Protein AF-A0A4U5MNA6-F1 (afdb_monomer)

Foldseek 3Di:
DDDDPDDQWDDAPLDRDIWGKDAVVVDVQAAAQQQSHDGHGIWTHDVVVSHIHRPVSRVQDQWAQAPVHNPFIWGKDQFDPDPPGWAQALAQRDIDRGIWTHGPVDNHIHRSVSRPDDQWDDDPVDHDIWGKDQFPPDDPQADQAPQPRDGGDRGIWTADPVVRHTHRPCRRPDPDDDDDPDPPPPPDDDDDDDDDDDDDDDD

InterPro domains:
  IPR004146 DC1 [PF03107] (13-57)
  IPR004146 DC1 [PF03107] (67-115)
  IPR004146 DC1 [PF03107] (125-172)
  IPR043145 Zinc finger, ZZ-type superfamily [G3DSA:3.30.60.90] (85-130)
  IPR046349 C1-like domain superfamily [SSF57889] (41-128)

Solvent-accessible surface area (backbone atoms only — not comparable to full-atom values): 12564 Å² total; per-residue (Å²): 133,84,81,73,97,61,73,60,60,42,82,47,98,78,44,97,59,65,23,38,58,43,51,36,88,84,45,97,61,58,48,16,51,43,78,67,43,75,63,62,59,57,26,33,31,30,77,95,74,72,43,28,32,42,62,71,66,76,67,59,69,59,63,45,76,44,88,93,44,71,88,56,59,28,37,54,35,64,51,39,93,42,90,88,41,42,47,63,14,63,43,74,67,46,76,47,52,30,22,26,31,35,30,95,86,49,103,46,35,26,39,51,71,60,75,66,53,67,64,56,46,76,38,98,92,43,96,57,63,25,31,57,34,76,46,62,96,55,93,83,76,51,42,62,14,75,81,78,72,44,78,41,66,76,23,32,29,30,32,26,82,93,74,70,45,34,26,43,50,68,63,61,69,44,92,80,69,79,80,72,80,81,78,78,79,78,80,78,78,85,83,79,87,84,84,84,86,81,89,87,83,85,135

Structure (mmCIF, N/CA/C/O backbone):
data_AF-A0A4U5MNA6-F1
#
_entry.id   AF-A0A4U5MNA6-F1
#
loop_
_atom_site.group_PDB
_atom_site.id
_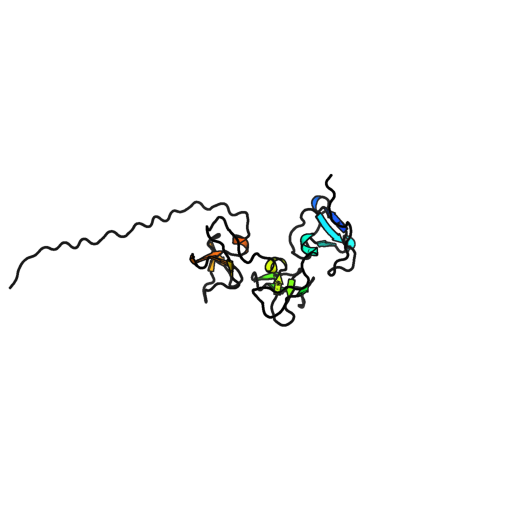atom_site.type_symbol
_atom_site.label_atom_id
_atom_site.label_alt_id
_atom_site.label_comp_id
_atom_site.label_asym_id
_atom_site.label_entity_id
_atom_site.label_seq_id
_atom_site.pdbx_PDB_ins_code
_atom_site.Cartn_x
_atom_site.Cartn_y
_atom_site.Cartn_z
_atom_site.occupancy
_atom_site.B_iso_or_equiv
_atom_site.auth_seq_id
_atom_site.auth_comp_id
_atom_site.auth_asym_id
_atom_site.auth_atom_id
_atom_site.pdbx_PDB_model_num
ATOM 1 N N . MET A 1 1 ? -32.375 12.951 -1.354 1.00 37.84 1 MET A N 1
ATOM 2 C CA . MET A 1 1 ? -31.362 12.508 -0.371 1.00 37.84 1 MET A CA 1
ATOM 3 C C . MET A 1 1 ? -31.118 11.025 -0.602 1.00 37.84 1 MET A C 1
ATOM 5 O O . MET A 1 1 ? -32.039 10.245 -0.406 1.00 37.84 1 MET A O 1
ATOM 9 N N . GLY A 1 2 ? -29.958 10.649 -1.148 1.00 45.81 2 GLY A N 1
ATOM 10 C CA . GLY A 1 2 ? -29.637 9.244 -1.422 1.00 45.81 2 GLY A CA 1
ATOM 11 C C . GLY A 1 2 ? -29.461 8.480 -0.113 1.00 45.81 2 GLY A C 1
ATOM 12 O O . GLY A 1 2 ? -28.738 8.944 0.765 1.00 45.81 2 GLY A O 1
ATOM 13 N N . LYS A 1 3 ? -30.154 7.349 0.043 1.00 49.28 3 LYS A N 1
ATOM 14 C CA . LYS A 1 3 ? -29.950 6.450 1.183 1.00 49.28 3 LYS A CA 1
ATOM 15 C C . LYS A 1 3 ? -28.531 5.890 1.094 1.00 49.28 3 LYS A C 1
ATOM 17 O O . LYS A 1 3 ? -28.139 5.386 0.045 1.00 49.28 3 LYS A O 1
ATOM 22 N N . LEU A 1 4 ? -27.762 6.003 2.169 1.00 60.69 4 LEU A N 1
ATOM 23 C CA . LEU A 1 4 ? -26.499 5.283 2.286 1.00 60.69 4 LEU A CA 1
ATOM 24 C C . LEU A 1 4 ? -26.845 3.810 2.523 1.00 60.69 4 LEU A C 1
ATOM 26 O O . LEU A 1 4 ? -27.577 3.504 3.460 1.00 60.69 4 LEU A O 1
ATOM 30 N N . ASN A 1 5 ? -26.348 2.910 1.675 1.00 75.81 5 ASN A N 1
ATOM 31 C CA . ASN A 1 5 ? -26.551 1.459 1.800 1.00 75.81 5 ASN A CA 1
ATOM 32 C C . ASN A 1 5 ? -25.572 0.836 2.815 1.00 75.81 5 ASN A C 1
ATOM 34 O O . ASN A 1 5 ? -24.966 -0.197 2.545 1.00 75.81 5 ASN A O 1
ATOM 38 N N . HIS A 1 6 ? -25.365 1.491 3.955 1.00 82.00 6 HIS A N 1
ATOM 39 C CA . HIS A 1 6 ? -24.448 1.031 4.992 1.00 82.00 6 HIS A CA 1
ATOM 40 C C . HIS A 1 6 ? -25.151 1.027 6.340 1.00 82.00 6 HIS A C 1
ATOM 42 O O . HIS A 1 6 ? -25.863 1.979 6.668 1.00 82.00 6 HIS A O 1
ATOM 48 N N . ASP A 1 7 ? -24.924 -0.034 7.114 1.00 89.62 7 ASP A N 1
ATOM 49 C CA . ASP A 1 7 ? -25.450 -0.124 8.468 1.00 89.62 7 ASP A CA 1
ATOM 50 C C . ASP A 1 7 ? -24.896 1.029 9.314 1.00 89.62 7 ASP A C 1
ATOM 52 O O . ASP A 1 7 ? -23.691 1.313 9.254 1.00 89.62 7 ASP A O 1
ATOM 56 N N . PRO A 1 8 ? -25.747 1.701 10.109 1.00 93.12 8 PRO A N 1
ATOM 57 C CA . PRO A 1 8 ? -25.328 2.841 10.917 1.00 93.12 8 PRO A CA 1
ATOM 58 C C . PRO A 1 8 ? -24.343 2.445 12.024 1.00 93.12 8 PRO A C 1
ATOM 60 O O . PRO A 1 8 ? -23.591 3.297 12.488 1.00 93.12 8 PRO A O 1
ATOM 63 N N . TYR A 1 9 ? -24.315 1.166 12.415 1.00 95.56 9 TYR A N 1
ATOM 64 C CA . TYR A 1 9 ? -23.414 0.626 13.429 1.00 95.56 9 TYR A CA 1
ATOM 65 C C . TYR A 1 9 ? -22.828 -0.712 12.981 1.00 95.56 9 TYR A C 1
ATOM 67 O O . TYR A 1 9 ? -23.549 -1.545 12.436 1.00 95.56 9 TYR A O 1
ATOM 75 N N . ILE A 1 10 ? -21.544 -0.940 13.262 1.00 97.00 10 ILE A N 1
ATOM 76 C CA . ILE A 1 10 ? -20.877 -2.230 13.027 1.00 97.00 10 ILE A CA 1
ATOM 77 C C . ILE A 1 10 ? -20.069 -2.666 14.249 1.00 97.00 10 ILE A C 1
ATOM 79 O O . ILE A 1 10 ? -19.503 -1.832 14.951 1.00 97.00 10 ILE A O 1
ATOM 83 N N . ASN A 1 11 ? -19.943 -3.976 14.456 1.00 96.38 11 ASN A N 1
ATOM 84 C CA . ASN A 1 11 ? -18.917 -4.551 15.327 1.00 96.38 11 ASN A CA 1
ATOM 85 C C . ASN A 1 11 ? -17.743 -4.984 14.448 1.00 96.38 11 ASN A C 1
ATOM 87 O O . ASN A 1 11 ? -17.932 -5.768 13.520 1.00 96.38 11 ASN A O 1
ATOM 91 N N . HIS A 1 12 ? -16.546 -4.471 14.716 1.00 95.44 12 HIS A N 1
ATOM 92 C CA . HIS A 1 12 ? -15.366 -4.740 13.898 1.00 95.44 12 HIS A CA 1
ATOM 93 C C . HIS A 1 12 ? -14.287 -5.430 14.737 1.00 95.44 12 HIS A C 1
ATOM 95 O O . HIS A 1 12 ? -14.039 -5.023 15.866 1.00 95.44 12 HIS A O 1
ATOM 101 N N . PHE A 1 13 ? -13.613 -6.450 14.192 1.00 94.31 13 PHE A N 1
ATOM 102 C CA . PHE A 1 13 ? -12.664 -7.289 14.948 1.00 94.31 13 PHE A CA 1
ATOM 103 C C . PHE A 1 13 ? -11.529 -6.497 15.618 1.00 94.31 13 PHE A C 1
ATOM 105 O O . PHE A 1 13 ? -10.971 -6.926 16.623 1.00 94.31 13 PHE A O 1
ATOM 112 N N . SER A 1 14 ? -11.182 -5.337 15.058 1.00 93.94 14 SER A N 1
ATOM 113 C CA . SER A 1 14 ? -10.090 -4.492 15.542 1.00 93.94 14 SER A CA 1
ATOM 114 C C . SER A 1 14 ? -10.443 -3.619 16.747 1.00 93.94 14 SER A C 1
ATOM 116 O O . SER A 1 14 ? -9.578 -2.886 17.223 1.00 93.94 14 SER A O 1
ATOM 118 N N . HIS A 1 15 ? -11.714 -3.553 17.155 1.00 94.81 15 HIS A N 1
ATOM 119 C CA . HIS A 1 15 ? -12.155 -2.625 18.191 1.00 94.81 15 HIS A CA 1
ATOM 120 C C . HIS A 1 15 ? -13.330 -3.202 18.996 1.00 94.81 15 HIS A C 1
ATOM 122 O O . HIS A 1 15 ? -14.302 -3.656 18.401 1.00 94.81 15 HIS A O 1
ATOM 128 N N . PRO A 1 16 ? -13.290 -3.171 20.342 1.00 96.00 16 PRO A N 1
ATOM 129 C CA . PRO A 1 16 ? -14.290 -3.847 21.172 1.00 96.00 16 PRO A CA 1
ATOM 130 C C . PRO A 1 16 ? -15.663 -3.162 21.193 1.00 96.00 16 PRO A C 1
ATOM 132 O O . PRO A 1 16 ? -16.654 -3.801 21.538 1.00 96.00 16 PRO A O 1
ATOM 135 N N . HIS A 1 17 ? -15.737 -1.871 20.861 1.00 95.75 17 HIS A N 1
ATOM 136 C CA . HIS A 1 17 ? -16.994 -1.123 20.842 1.00 95.75 17 HIS A CA 1
ATOM 137 C C . HIS A 1 17 ? -17.603 -1.074 19.433 1.00 95.75 17 HIS A C 1
ATOM 139 O O . HIS A 1 17 ? -16.851 -1.007 18.454 1.00 95.75 17 HIS A O 1
ATOM 145 N N . PRO A 1 18 ? -18.943 -1.009 19.315 1.00 96.19 18 PRO A N 1
ATOM 146 C CA . PRO A 1 18 ? -19.590 -0.725 18.044 1.00 96.19 18 PRO A CA 1
ATOM 147 C C . PRO A 1 18 ? -19.096 0.602 17.458 1.00 96.19 18 PRO A C 1
ATOM 149 O O . PRO A 1 18 ? -18.994 1.609 18.161 1.00 96.19 18 PRO A O 1
ATOM 152 N N . LEU A 1 19 ? -18.801 0.606 16.162 1.00 96.06 19 LEU A N 1
ATOM 153 C CA . LEU A 1 19 ? -18.422 1.805 15.425 1.00 96.06 19 LEU A CA 1
ATOM 154 C C . LEU A 1 19 ? -19.657 2.407 14.756 1.00 96.06 19 LEU A C 1
ATOM 156 O O . LEU A 1 19 ? -20.390 1.698 14.073 1.00 96.06 19 LEU A O 1
ATOM 160 N N . GLU A 1 20 ? -19.853 3.713 14.912 1.00 95.25 20 GLU A N 1
ATOM 161 C CA . GLU A 1 20 ? -20.946 4.482 14.316 1.00 95.25 20 GLU A CA 1
ATOM 162 C C . GLU A 1 20 ? -20.517 5.105 12.984 1.00 95.25 20 GLU A C 1
ATOM 164 O O . GLU A 1 20 ? -19.442 5.708 12.880 1.00 95.25 20 GLU A O 1
ATOM 169 N N . LEU A 1 21 ? -21.373 4.994 11.972 1.00 94.31 21 LEU A N 1
ATOM 170 C CA . LEU A 1 21 ? -21.185 5.635 10.680 1.00 94.31 21 LEU A CA 1
ATOM 171 C C . LEU A 1 21 ? -21.430 7.145 10.794 1.00 94.31 21 LEU A C 1
ATOM 173 O O . LEU A 1 21 ? -22.516 7.597 11.150 1.00 94.31 21 LEU A O 1
ATOM 177 N N . SER A 1 22 ? -20.430 7.947 10.443 1.00 88.75 22 SER A N 1
ATOM 178 C CA . SER A 1 22 ? -20.505 9.409 10.497 1.00 88.75 22 SER A CA 1
ATOM 179 C C . SER A 1 22 ? -19.723 10.054 9.355 1.00 88.75 22 SER A C 1
ATOM 181 O O . SER A 1 22 ? -18.871 9.422 8.732 1.00 88.75 22 SER A O 1
ATOM 183 N N . ASN A 1 23 ? -20.047 11.306 9.024 1.00 84.56 23 ASN A N 1
ATOM 184 C CA . ASN A 1 23 ? -19.390 12.022 7.933 1.00 84.56 23 ASN A CA 1
ATOM 185 C C . ASN A 1 23 ? -18.199 12.837 8.454 1.00 84.56 23 ASN A C 1
ATOM 187 O O . ASN A 1 23 ? -18.370 13.741 9.277 1.00 84.56 23 ASN A O 1
ATOM 191 N N . ALA A 1 24 ? -17.017 12.577 7.903 1.00 76.50 24 ALA A N 1
ATOM 192 C CA . ALA A 1 24 ? -15.770 13.258 8.226 1.00 76.50 24 ALA A CA 1
ATOM 193 C C . ALA A 1 24 ? -15.803 14.774 7.992 1.00 76.50 24 ALA A C 1
ATOM 195 O O . ALA A 1 24 ? -15.058 15.499 8.631 1.00 76.50 24 ALA A O 1
ATOM 196 N N . GLN A 1 25 ? -16.674 15.290 7.120 1.00 68.25 25 GLN A N 1
ATOM 197 C CA . GLN A 1 25 ? -16.807 16.740 6.908 1.00 68.25 25 GLN A CA 1
ATOM 198 C C . GLN A 1 25 ? -17.536 17.452 8.055 1.00 68.25 25 GLN A C 1
ATOM 200 O O . GLN A 1 25 ? -17.403 18.661 8.216 1.00 68.25 25 GLN A O 1
ATOM 205 N N . SER A 1 26 ? -18.317 16.713 8.847 1.00 62.34 26 SER A N 1
ATOM 206 C CA . SER A 1 26 ? -19.079 17.263 9.975 1.00 62.34 26 SER A CA 1
ATOM 207 C C . SER A 1 26 ? -18.337 17.212 11.313 1.00 62.34 26 SER A C 1
ATOM 209 O O . SER A 1 26 ? -18.828 17.757 12.298 1.00 62.34 26 SER A O 1
ATOM 211 N N . LEU A 1 27 ? -17.174 16.555 11.369 1.00 63.41 27 LEU A N 1
ATOM 212 C CA . LEU A 1 27 ? -16.456 16.256 12.606 1.00 63.41 27 LEU A CA 1
ATOM 213 C C . LEU A 1 27 ? -14.945 16.389 12.387 1.00 63.41 27 LEU A C 1
ATOM 215 O O . LEU A 1 27 ? -14.429 15.969 11.359 1.00 63.41 27 LEU A O 1
ATOM 219 N N . TYR A 1 28 ? -14.215 16.892 13.382 1.00 70.44 28 TYR A N 1
ATOM 220 C CA . TYR A 1 28 ? -12.755 16.767 13.433 1.00 70.44 28 TYR A CA 1
ATOM 221 C C . TYR A 1 28 ? -12.382 15.303 13.718 1.00 70.44 28 TYR A C 1
ATOM 223 O O . TYR A 1 28 ? -12.075 14.936 14.850 1.00 70.44 28 TYR A O 1
ATOM 231 N N . MET A 1 29 ? -12.500 14.439 12.708 1.00 75.69 29 MET A N 1
ATOM 232 C CA . MET A 1 29 ? -12.120 13.030 12.813 1.00 75.69 29 MET A CA 1
ATOM 233 C C . MET A 1 29 ? -10.602 12.879 12.715 1.00 75.69 29 MET A C 1
ATOM 235 O O . MET A 1 29 ? -9.935 13.616 11.990 1.00 75.69 29 MET A O 1
ATOM 239 N N . ASN A 1 30 ? -10.053 11.891 13.416 1.00 84.69 30 ASN A N 1
ATOM 240 C CA . ASN A 1 30 ? -8.641 11.530 13.282 1.00 84.69 30 ASN A CA 1
ATOM 241 C C . ASN A 1 30 ? -8.418 10.699 12.026 1.00 84.69 30 ASN A C 1
ATOM 243 O O . ASN A 1 30 ? -9.353 10.104 11.485 1.00 84.69 30 ASN A O 1
ATOM 247 N N . SER A 1 31 ? -7.156 10.602 11.609 1.00 91.44 31 SER A N 1
ATOM 248 C CA . SER A 1 31 ? -6.745 9.692 10.544 1.00 91.44 31 SER A CA 1
ATOM 249 C C . SER A 1 31 ? -7.254 8.274 10.790 1.00 91.44 31 SER A C 1
ATOM 251 O O . SER A 1 31 ? -7.346 7.811 11.929 1.00 91.44 31 SER A O 1
ATOM 253 N N . CYS A 1 32 ? -7.551 7.575 9.699 1.00 93.00 32 CYS A N 1
ATOM 254 C CA . CYS A 1 32 ? -7.997 6.194 9.753 1.00 93.00 32 CYS A CA 1
ATOM 255 C C . CYS A 1 32 ? -6.962 5.327 10.480 1.00 93.00 32 CYS A C 1
ATOM 257 O O . CYS A 1 32 ? -5.808 5.269 10.064 1.00 93.00 32 CYS A O 1
ATOM 259 N N . SER A 1 33 ? -7.377 4.622 11.529 1.00 92.88 33 SER A N 1
ATOM 260 C CA . SER A 1 33 ? -6.512 3.780 12.360 1.00 92.88 33 SER A CA 1
ATOM 261 C C . SER A 1 33 ? -5.934 2.576 11.603 1.00 92.88 33 SER A C 1
ATOM 263 O O . SER A 1 33 ? -4.952 1.990 12.046 1.00 92.88 33 SER A O 1
ATOM 265 N N . ALA A 1 34 ? -6.517 2.210 10.455 1.00 93.19 34 ALA A N 1
ATOM 266 C CA . ALA A 1 34 ? -6.014 1.126 9.617 1.00 93.19 34 ALA A CA 1
ATOM 267 C C . ALA A 1 34 ? -4.961 1.584 8.605 1.00 93.19 34 ALA A C 1
ATOM 269 O O . ALA A 1 34 ? -3.865 1.033 8.569 1.00 93.19 34 ALA A O 1
ATOM 270 N N . CYS A 1 35 ? -5.273 2.585 7.777 1.00 91.81 35 CYS A N 1
ATOM 271 C CA . CYS A 1 35 ? -4.393 3.012 6.684 1.00 91.81 35 CYS A CA 1
ATOM 272 C C . CYS A 1 35 ? -3.569 4.273 6.991 1.00 91.81 35 CYS A C 1
ATOM 274 O O . CYS A 1 35 ? -2.753 4.671 6.163 1.00 91.81 35 CYS A O 1
ATOM 276 N N . ASN A 1 36 ? -3.783 4.916 8.144 1.00 90.56 36 ASN A N 1
ATOM 277 C CA . ASN A 1 36 ? -3.169 6.185 8.560 1.00 90.56 36 ASN A CA 1
ATOM 278 C C . ASN A 1 36 ? -3.396 7.361 7.590 1.00 90.56 36 ASN A C 1
ATOM 280 O O . ASN A 1 36 ? -2.754 8.405 7.707 1.00 90.56 36 ASN A O 1
ATOM 284 N N . LEU A 1 37 ? -4.320 7.220 6.635 1.00 89.81 37 LEU A N 1
ATOM 285 C CA . LEU A 1 37 ? -4.692 8.292 5.718 1.00 89.81 37 LEU A CA 1
ATOM 286 C C . LEU A 1 37 ? -5.727 9.222 6.347 1.00 89.81 37 LEU A C 1
ATOM 288 O O . LEU A 1 37 ? -6.435 8.869 7.296 1.00 89.81 37 LEU A O 1
ATOM 292 N N . GLN A 1 38 ? -5.813 10.420 5.775 1.00 90.44 38 GLN A N 1
ATOM 293 C CA . GLN A 1 38 ? -6.744 11.447 6.215 1.00 90.44 38 GLN A CA 1
ATOM 294 C C . GLN A 1 38 ? -8.202 10.975 6.117 1.00 90.44 38 GLN A C 1
ATOM 296 O O . GLN A 1 38 ? -8.541 10.181 5.227 1.00 90.44 38 GLN A O 1
ATOM 301 N N . PRO A 1 39 ? -9.072 11.477 7.005 1.00 89.44 39 PRO A N 1
ATOM 302 C CA . PRO A 1 39 ? -10.501 11.242 6.912 1.00 89.44 39 PRO A CA 1
ATOM 303 C C . PRO A 1 39 ? -11.056 11.645 5.548 1.00 89.44 39 PRO A C 1
ATOM 305 O O . PRO A 1 39 ? -10.662 12.664 4.979 1.00 89.44 39 PRO A O 1
ATOM 308 N N . SER A 1 40 ? -11.999 10.868 5.023 1.00 89.25 40 SER A N 1
ATOM 309 C CA . SER A 1 40 ? -12.678 11.214 3.776 1.00 89.25 40 SER A CA 1
ATOM 310 C C . SER A 1 40 ? -14.085 10.626 3.724 1.00 89.25 40 SER A C 1
ATOM 312 O O . SER A 1 40 ? -14.294 9.443 3.985 1.00 89.25 40 SER A O 1
ATOM 314 N N . GLY A 1 41 ? -15.060 11.469 3.372 1.00 90.88 41 GLY A N 1
ATOM 315 C CA . GLY A 1 41 ? -16.457 11.062 3.220 1.00 90.88 41 GLY A CA 1
ATOM 316 C C . GLY A 1 41 ? -17.050 10.450 4.492 1.00 90.88 41 GLY A C 1
ATOM 317 O O . GLY A 1 41 ? -16.896 10.991 5.583 1.00 90.88 41 GLY A O 1
ATOM 318 N N . TRP A 1 42 ? -17.757 9.332 4.338 1.00 92.31 42 TRP A N 1
ATOM 319 C CA . TRP A 1 42 ? -18.353 8.588 5.445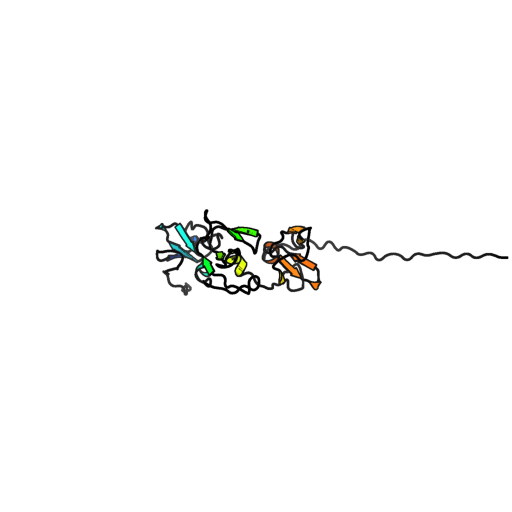 1.00 92.31 42 TRP A CA 1
ATOM 320 C C . TRP A 1 42 ? -17.367 7.575 6.025 1.00 92.31 42 TRP A C 1
ATOM 322 O O . TRP A 1 42 ? -16.689 6.858 5.288 1.00 92.31 42 TRP A O 1
ATOM 332 N N . MET A 1 43 ? -17.303 7.510 7.350 1.00 94.56 43 MET A N 1
ATOM 333 C CA . MET A 1 43 ? -16.361 6.689 8.102 1.00 94.56 43 MET A CA 1
ATOM 334 C C . MET A 1 43 ? -17.034 6.085 9.331 1.00 94.56 43 MET A C 1
ATOM 336 O O . MET A 1 43 ? -17.952 6.670 9.903 1.00 94.56 43 MET A O 1
ATOM 340 N N . TYR A 1 44 ? -16.544 4.928 9.757 1.00 95.38 44 TYR A N 1
ATOM 341 C CA . TYR A 1 44 ? -16.955 4.292 11.001 1.00 95.38 44 TYR A CA 1
ATOM 342 C C . TYR A 1 44 ? -16.086 4.792 12.147 1.00 95.38 44 TYR A C 1
ATOM 344 O O . TYR A 1 44 ? -14.863 4.825 12.022 1.00 95.38 44 TYR A O 1
ATOM 352 N N . SER A 1 45 ? -16.693 5.180 13.266 1.00 94.25 45 SER A N 1
ATOM 353 C CA . SER A 1 45 ? -15.950 5.751 14.387 1.00 94.25 45 SER A CA 1
ATOM 354 C C . SER A 1 45 ? -16.494 5.370 15.754 1.00 94.25 45 SER A C 1
ATOM 356 O O . SER A 1 45 ? -17.695 5.220 15.952 1.00 94.25 45 SER A O 1
ATOM 358 N N . CYS A 1 46 ? -15.583 5.270 16.714 1.00 94.19 46 CYS A N 1
ATOM 359 C CA . CYS A 1 46 ? -15.878 5.207 18.136 1.00 94.19 46 CYS A CA 1
ATOM 360 C C . CYS A 1 46 ? -15.316 6.473 18.787 1.00 94.19 46 CYS A C 1
ATOM 362 O O . CYS A 1 46 ? -14.111 6.580 19.031 1.00 94.19 46 CYS A O 1
ATOM 364 N N . LYS A 1 47 ? -16.193 7.451 19.050 1.00 89.19 47 LYS A N 1
ATOM 365 C CA . LYS A 1 47 ? -15.810 8.751 19.633 1.00 89.19 47 LYS A CA 1
ATOM 366 C C . LYS A 1 47 ? -15.122 8.616 21.001 1.00 89.19 47 LYS A C 1
ATOM 368 O O . LYS A 1 47 ? -14.084 9.250 21.166 1.00 89.19 47 LYS A O 1
ATOM 373 N N . PRO A 1 48 ? -15.602 7.776 21.947 1.00 91.81 48 PRO A N 1
ATOM 374 C CA . PRO A 1 48 ? -14.941 7.609 23.245 1.00 91.81 48 PRO A CA 1
ATOM 375 C C . PRO A 1 48 ? -13.489 7.124 23.150 1.00 91.81 48 PRO A C 1
ATOM 377 O O . PRO A 1 48 ? -12.672 7.471 23.995 1.00 91.81 48 PRO A O 1
ATOM 380 N N . CYS A 1 49 ? -13.164 6.329 22.127 1.00 92.56 49 CYS A N 1
ATOM 381 C CA . CYS A 1 49 ? -11.836 5.738 21.953 1.00 92.56 49 CYS A CA 1
ATOM 382 C C . CYS A 1 49 ? -10.972 6.456 20.917 1.00 92.56 49 CYS A C 1
ATOM 384 O O . CYS A 1 49 ? -9.855 6.013 20.658 1.00 92.56 49 CYS A O 1
ATOM 386 N N . ASN A 1 50 ? -11.479 7.522 20.295 1.00 90.38 50 ASN A N 1
ATOM 387 C CA . ASN A 1 50 ? -10.784 8.231 19.226 1.00 90.38 50 ASN A CA 1
ATOM 388 C C . ASN A 1 50 ? -10.401 7.329 18.026 1.00 90.38 50 ASN A C 1
ATOM 390 O O . ASN A 1 50 ? -9.425 7.591 17.326 1.00 90.38 50 ASN A O 1
ATOM 394 N N . PHE A 1 51 ? -11.165 6.257 17.791 1.00 92.56 51 PHE A N 1
ATOM 395 C CA . PHE A 1 51 ? -10.875 5.226 16.789 1.00 92.56 51 PHE A CA 1
ATOM 396 C C . PHE A 1 51 ? -11.735 5.442 15.545 1.00 92.56 51 PHE A C 1
ATOM 398 O O . PHE A 1 51 ? -12.950 5.602 15.664 1.00 92.56 51 PHE A O 1
ATOM 405 N N . THR A 1 52 ? -11.130 5.476 14.356 1.00 94.38 52 THR A N 1
ATOM 406 C CA . THR A 1 52 ? -11.839 5.793 13.103 1.00 94.38 52 THR A CA 1
ATOM 407 C C . THR A 1 52 ? -11.341 4.912 11.960 1.00 94.38 52 THR A C 1
ATOM 409 O O . THR A 1 52 ? -10.140 4.724 11.815 1.00 94.38 52 THR A O 1
ATOM 412 N N . LEU A 1 53 ? -12.241 4.400 11.119 1.00 95.12 53 LEU A N 1
ATOM 413 C CA . LEU A 1 53 ? -11.926 3.588 9.942 1.00 95.12 53 LEU A CA 1
ATOM 414 C C . LEU A 1 53 ? -12.674 4.096 8.706 1.00 95.12 53 LEU A C 1
ATOM 416 O O . LEU A 1 53 ? -13.869 4.392 8.770 1.00 95.12 53 LEU A O 1
ATOM 420 N N . HIS A 1 54 ? -11.999 4.152 7.553 1.00 94.69 54 HIS A N 1
ATOM 421 C CA . HIS A 1 54 ? -12.712 4.262 6.274 1.00 94.69 54 HIS A CA 1
ATOM 422 C C . HIS A 1 54 ? -13.589 3.027 6.075 1.00 94.69 54 HIS A C 1
ATOM 424 O O . HIS A 1 54 ? -13.191 1.927 6.452 1.00 94.69 54 HIS A O 1
ATOM 430 N N . ILE A 1 55 ? -14.729 3.188 5.400 1.00 94.75 55 ILE A N 1
ATOM 431 C CA . ILE A 1 55 ? -15.611 2.063 5.044 1.00 94.75 55 ILE A CA 1
ATOM 432 C C . ILE A 1 55 ? -14.841 0.974 4.279 1.00 94.75 55 ILE A C 1
ATOM 434 O O . ILE A 1 55 ? -15.014 -0.206 4.541 1.00 94.75 55 ILE A O 1
ATOM 438 N N . SER A 1 56 ? -13.935 1.348 3.372 1.00 93.56 56 SER A N 1
ATOM 439 C CA . SER A 1 56 ? -13.102 0.374 2.653 1.00 93.56 56 SER A CA 1
ATOM 440 C C . SER A 1 56 ? -12.126 -0.373 3.567 1.00 93.56 56 SER A C 1
ATOM 442 O O . SER A 1 56 ? -11.830 -1.537 3.326 1.00 93.56 56 SER A O 1
ATOM 444 N N . CYS A 1 57 ? -11.641 0.266 4.634 1.00 95.00 57 CYS A N 1
ATOM 445 C CA . CYS A 1 57 ? -10.718 -0.357 5.581 1.00 95.00 57 CYS A CA 1
ATOM 446 C C . CYS A 1 57 ? -11.411 -1.386 6.484 1.00 95.00 57 CYS A C 1
ATOM 448 O O . CYS A 1 57 ? -10.743 -2.295 6.963 1.00 95.00 57 CYS A O 1
ATOM 450 N N . THR A 1 58 ? -12.730 -1.280 6.699 1.00 94.75 58 THR A N 1
ATOM 451 C CA . THR A 1 58 ? -13.494 -2.279 7.472 1.00 94.75 58 THR A CA 1
ATOM 452 C C . THR A 1 58 ? -13.798 -3.548 6.676 1.00 94.75 58 THR A C 1
ATOM 454 O O . THR A 1 58 ? -14.225 -4.545 7.250 1.00 94.75 58 THR A O 1
ATOM 457 N N . GLN A 1 59 ? -13.595 -3.516 5.357 1.00 93.50 59 GLN A N 1
ATOM 458 C CA . GLN A 1 59 ? -13.924 -4.604 4.430 1.00 93.50 59 GLN A CA 1
ATOM 459 C C . GLN A 1 59 ? -12.694 -5.407 3.993 1.00 93.50 59 GLN A C 1
ATOM 461 O O . GLN A 1 59 ? -12.796 -6.280 3.132 1.00 93.50 59 GLN A O 1
ATOM 466 N N . MET A 1 60 ? -11.523 -5.105 4.554 1.00 94.81 60 MET A N 1
ATOM 467 C CA . MET A 1 60 ? -10.287 -5.774 4.171 1.00 94.81 60 MET A CA 1
ATOM 468 C C . MET A 1 60 ? -10.303 -7.234 4.641 1.00 94.81 60 MET A C 1
ATOM 470 O O . MET A 1 60 ? -10.661 -7.502 5.791 1.00 94.81 60 MET A O 1
ATOM 474 N N . PRO A 1 61 ? -9.929 -8.193 3.774 1.00 95.38 61 PRO A N 1
ATOM 475 C CA . PRO A 1 61 ? -9.945 -9.606 4.125 1.00 95.38 61 PRO A CA 1
ATOM 476 C C . PRO A 1 61 ? -8.948 -9.892 5.247 1.00 95.38 61 PRO A C 1
ATOM 478 O O . PRO A 1 61 ? -7.820 -9.404 5.229 1.00 95.38 61 PRO A O 1
ATOM 481 N N . THR A 1 62 ? -9.340 -10.718 6.213 1.00 95.50 62 THR A N 1
ATOM 482 C CA . THR A 1 62 ? -8.483 -11.054 7.359 1.00 95.50 62 THR A CA 1
ATOM 483 C C . THR A 1 62 ? -7.325 -11.980 6.999 1.00 95.50 62 THR A C 1
ATOM 485 O O . THR A 1 62 ? -6.342 -12.026 7.731 1.00 95.50 62 THR A O 1
ATOM 488 N N . LEU A 1 63 ? -7.418 -12.696 5.878 1.00 96.88 63 LEU A N 1
ATOM 489 C CA . LEU A 1 63 ? -6.403 -13.620 5.384 1.00 96.88 63 LEU A CA 1
ATOM 490 C C . LEU A 1 63 ? -6.279 -13.473 3.866 1.00 96.88 63 LEU A C 1
ATOM 492 O O . LEU A 1 63 ? -7.293 -13.488 3.167 1.00 96.88 63 LEU A O 1
ATOM 496 N N . ILE A 1 64 ? -5.054 -13.351 3.353 1.00 97.50 64 ILE A N 1
ATOM 497 C CA . ILE A 1 64 ? -4.784 -13.258 1.911 1.00 97.50 64 ILE A CA 1
ATOM 498 C C . ILE A 1 64 ? -3.626 -14.159 1.492 1.00 97.50 64 ILE A C 1
ATOM 500 O O . ILE A 1 64 ? -2.720 -14.434 2.273 1.00 97.50 64 ILE A O 1
ATOM 504 N N . THR A 1 65 ? -3.608 -14.547 0.220 1.00 97.12 65 THR A N 1
ATOM 505 C CA . THR A 1 65 ? -2.408 -15.057 -0.453 1.00 97.12 65 THR A CA 1
ATOM 506 C C . THR A 1 65 ? -1.908 -13.967 -1.390 1.00 97.12 65 THR A C 1
ATOM 508 O O . THR A 1 65 ? -2.648 -13.529 -2.270 1.00 97.12 65 THR A O 1
ATOM 511 N N . HIS A 1 66 ? -0.672 -13.507 -1.201 1.00 96.31 66 HIS A N 1
ATOM 512 C CA . HIS A 1 66 ? -0.109 -12.415 -1.992 1.00 96.31 66 HIS A CA 1
ATOM 513 C C . HIS A 1 66 ? 0.955 -12.943 -2.971 1.00 96.31 66 HIS A C 1
ATOM 515 O O . HIS A 1 66 ? 1.794 -13.740 -2.556 1.00 96.31 66 HIS A O 1
ATOM 521 N N . PRO A 1 67 ? 1.013 -12.494 -4.242 1.00 95.62 67 PRO A N 1
ATOM 522 C CA . PRO A 1 67 ? 1.966 -13.038 -5.220 1.00 95.62 67 PRO A CA 1
ATOM 523 C C . PRO A 1 67 ? 3.451 -12.850 -4.865 1.00 95.62 67 PRO A C 1
ATOM 525 O O . PRO A 1 67 ? 4.279 -13.647 -5.289 1.00 95.62 67 PRO A O 1
ATOM 528 N N . CYS A 1 68 ? 3.793 -11.832 -4.066 1.00 94.56 68 CYS A N 1
ATOM 529 C CA . CYS A 1 68 ? 5.153 -11.653 -3.523 1.00 94.56 68 CYS A CA 1
ATOM 530 C C . CYS A 1 68 ? 5.526 -12.712 -2.474 1.00 94.56 68 CYS A C 1
ATOM 532 O O . CYS A 1 68 ? 6.703 -12.961 -2.233 1.00 94.56 68 CYS A O 1
ATOM 534 N N . HIS A 1 69 ? 4.528 -13.306 -1.823 1.00 95.88 69 HIS A N 1
ATOM 535 C CA . HIS A 1 69 ? 4.707 -14.268 -0.744 1.00 95.88 69 HIS A CA 1
ATOM 536 C C . HIS A 1 69 ? 3.715 -15.434 -0.923 1.00 95.88 69 HIS A C 1
ATOM 538 O O . HIS A 1 69 ? 2.767 -15.569 -0.153 1.00 95.88 69 HIS A O 1
ATOM 544 N N . PRO A 1 70 ? 3.873 -16.254 -1.982 1.00 96.06 70 PRO A N 1
ATOM 545 C CA . PRO A 1 70 ? 2.841 -17.205 -2.401 1.00 96.06 70 PRO A CA 1
ATOM 546 C C . PRO A 1 70 ? 2.765 -18.464 -1.526 1.00 96.06 70 PRO A C 1
ATOM 548 O O . PRO A 1 70 ? 1.787 -19.200 -1.610 1.00 96.06 70 PRO A O 1
ATOM 551 N N . ILE A 1 71 ? 3.800 -18.736 -0.724 1.00 97.56 71 ILE A N 1
ATOM 552 C CA . ILE A 1 71 ? 3.928 -19.981 0.048 1.00 97.56 71 ILE A CA 1
ATOM 553 C C . ILE A 1 71 ? 3.067 -19.940 1.314 1.00 97.56 71 ILE A C 1
ATOM 555 O O . ILE A 1 71 ? 2.390 -20.918 1.623 1.00 97.56 71 ILE A O 1
ATOM 559 N N . HIS A 1 72 ? 3.078 -18.820 2.039 1.00 97.44 72 HIS A N 1
ATOM 560 C CA . HIS A 1 72 ? 2.331 -18.669 3.285 1.00 97.44 72 HIS A CA 1
ATOM 561 C C . HIS A 1 72 ? 1.262 -17.582 3.150 1.00 97.44 72 HIS A C 1
ATOM 563 O O . HIS A 1 72 ? 1.510 -16.545 2.532 1.00 97.44 72 HIS A O 1
ATOM 569 N N . PRO A 1 73 ? 0.070 -17.782 3.729 1.00 97.44 73 PRO A N 1
ATOM 570 C CA . PRO A 1 73 ? -0.931 -16.734 3.767 1.00 97.44 73 PRO A CA 1
ATOM 571 C C . PRO A 1 73 ? -0.515 -15.625 4.742 1.00 97.44 73 PRO A C 1
ATOM 573 O O . PRO A 1 73 ? 0.174 -15.864 5.734 1.00 97.44 73 PRO A O 1
ATOM 576 N N . LEU A 1 74 ? -0.981 -14.408 4.477 1.00 98.31 74 LEU A N 1
ATOM 577 C CA . LEU A 1 74 ? -0.767 -13.251 5.336 1.00 98.31 74 LEU A CA 1
ATOM 578 C C . LEU A 1 74 ? -2.044 -12.936 6.106 1.00 98.31 74 LEU A C 1
ATOM 580 O O . LEU A 1 74 ? -3.122 -12.856 5.513 1.00 98.31 74 LEU A O 1
ATOM 584 N N . THR A 1 75 ? -1.916 -12.725 7.412 1.00 97.69 75 THR A N 1
ATOM 585 C CA . THR A 1 75 ? -3.035 -12.404 8.305 1.00 97.69 75 THR A CA 1
ATOM 586 C C . THR A 1 75 ? -3.073 -10.906 8.580 1.00 97.69 75 THR A C 1
ATOM 588 O O . THR A 1 75 ? -2.038 -10.298 8.842 1.00 97.69 75 THR A O 1
ATOM 591 N N . LEU A 1 76 ? -4.260 -10.306 8.520 1.00 97.62 76 LEU A N 1
ATOM 592 C CA . LEU A 1 76 ? -4.477 -8.901 8.846 1.00 97.62 76 LEU A CA 1
ATOM 593 C C . LEU A 1 76 ? -4.488 -8.710 10.363 1.00 97.62 76 LEU A C 1
ATOM 595 O O . LEU A 1 76 ? -5.361 -9.235 11.055 1.00 97.62 76 LEU A O 1
ATOM 599 N N . PHE A 1 77 ? -3.579 -7.885 10.864 1.00 96.25 77 PHE A N 1
ATOM 600 C CA . PHE A 1 77 ? -3.568 -7.452 12.255 1.00 96.25 77 PHE A CA 1
ATOM 601 C C . PHE A 1 77 ? -3.956 -5.984 12.365 1.00 96.25 77 PHE A C 1
ATOM 603 O O . PHE A 1 77 ? -3.545 -5.149 11.559 1.00 96.25 77 PHE A O 1
ATOM 610 N N . SER A 1 78 ? -4.732 -5.659 13.402 1.00 94.19 78 SER A N 1
ATOM 611 C CA . SER A 1 78 ? -5.125 -4.281 13.707 1.00 94.19 78 SER A CA 1
ATOM 612 C C . SER A 1 78 ? -4.001 -3.442 14.315 1.00 94.19 78 SER A C 1
ATOM 614 O O . SER A 1 78 ? -4.072 -2.217 14.325 1.00 94.19 78 SER A O 1
ATOM 616 N N . THR A 1 79 ? -2.976 -4.109 14.838 1.00 92.38 79 THR A N 1
ATOM 617 C CA . THR A 1 79 ? -1.769 -3.515 15.411 1.00 92.38 79 THR A CA 1
ATOM 618 C C . THR A 1 79 ? -0.581 -4.423 15.100 1.00 92.38 79 THR A C 1
ATOM 620 O O . THR A 1 79 ? -0.757 -5.643 15.119 1.00 92.38 79 THR A O 1
ATOM 623 N N . PRO A 1 80 ? 0.621 -3.883 14.849 1.00 93.25 80 PRO A N 1
ATOM 624 C CA . PRO A 1 80 ? 1.810 -4.701 14.614 1.00 93.25 80 PRO A CA 1
ATOM 625 C C . PRO A 1 80 ? 2.117 -5.636 15.789 1.00 93.25 80 PRO A C 1
ATOM 627 O O . PRO A 1 80 ? 1.927 -5.257 16.945 1.00 93.25 80 PRO A O 1
ATOM 630 N N . VAL A 1 81 ? 2.611 -6.841 15.492 1.00 93.19 81 VAL A N 1
ATOM 631 C CA . VAL A 1 81 ? 2.920 -7.878 16.499 1.00 93.19 81 VAL A CA 1
ATOM 632 C C . VAL A 1 81 ? 4.196 -7.586 17.300 1.00 93.19 81 VAL A C 1
ATOM 634 O O . VAL A 1 81 ? 4.475 -8.242 18.302 1.00 93.19 81 VAL A O 1
ATOM 637 N N . TYR A 1 82 ? 4.974 -6.592 16.868 1.00 93.50 82 TYR A N 1
ATOM 638 C CA . TYR A 1 82 ? 6.277 -6.269 17.432 1.00 93.50 82 TYR A CA 1
ATOM 639 C C . TYR A 1 82 ? 6.196 -5.341 18.653 1.00 93.50 82 TYR A C 1
ATOM 641 O O . TYR A 1 82 ? 5.339 -4.446 18.712 1.00 93.50 82 TYR A O 1
ATOM 649 N N . PRO A 1 83 ? 7.144 -5.467 19.604 1.00 89.88 83 PRO A N 1
ATOM 650 C CA . PRO A 1 83 ? 7.314 -4.495 20.676 1.00 89.88 83 PRO A CA 1
ATOM 651 C C . PRO A 1 83 ? 7.475 -3.076 20.113 1.00 89.88 83 PRO A C 1
ATOM 653 O O . PRO A 1 83 ? 8.276 -2.838 19.214 1.00 89.88 83 PRO A O 1
ATOM 656 N N . GLY A 1 84 ? 6.703 -2.123 20.638 1.00 88.31 84 GLY A N 1
ATOM 657 C CA . GLY A 1 84 ? 6.695 -0.735 20.158 1.00 88.31 84 GLY A CA 1
ATOM 658 C C . GLY A 1 84 ? 5.640 -0.425 19.091 1.00 88.31 84 GLY A C 1
ATOM 659 O O . GLY A 1 84 ? 5.499 0.737 18.723 1.00 88.31 84 GLY A O 1
ATOM 660 N N . GLY A 1 85 ? 4.868 -1.417 18.628 1.00 91.75 85 GLY A N 1
ATOM 661 C CA . GLY A 1 85 ? 3.691 -1.178 17.785 1.00 91.75 85 GLY A CA 1
ATOM 662 C C . GLY A 1 85 ? 4.026 -0.611 16.405 1.00 91.75 85 GLY A C 1
ATOM 663 O O . GLY A 1 85 ? 3.270 0.196 15.866 1.00 91.75 85 GLY A O 1
ATOM 664 N N . SER A 1 86 ? 5.167 -1.011 15.839 1.00 94.88 86 SER A N 1
ATOM 665 C CA . SER A 1 86 ? 5.582 -0.614 14.493 1.00 94.88 86 SER A CA 1
ATOM 666 C C . SER A 1 86 ? 6.221 -1.773 13.731 1.00 94.88 86 SER A C 1
ATOM 668 O O . SER A 1 86 ? 6.701 -2.720 14.345 1.00 94.88 86 SER A O 1
ATOM 670 N N . PHE A 1 87 ? 6.215 -1.695 12.403 1.00 95.69 87 PHE A N 1
ATOM 671 C CA . PHE A 1 87 ? 6.826 -2.666 11.491 1.00 95.69 87 PHE A CA 1
ATOM 672 C C . PHE A 1 87 ? 7.435 -1.946 10.288 1.00 95.69 87 PHE A C 1
ATOM 674 O O . PHE A 1 87 ? 7.043 -0.816 9.984 1.00 95.69 87 PHE A O 1
ATOM 681 N N . ASN A 1 88 ? 8.346 -2.606 9.577 1.00 96.31 88 ASN A N 1
ATOM 682 C CA . ASN A 1 88 ? 8.849 -2.132 8.292 1.00 96.31 88 ASN A CA 1
ATOM 683 C C . ASN A 1 88 ? 8.134 -2.883 7.177 1.00 96.31 88 ASN A C 1
ATOM 685 O O . ASN A 1 88 ? 8.090 -4.102 7.186 1.00 96.31 88 ASN A O 1
ATOM 689 N N . CYS A 1 89 ? 7.551 -2.157 6.229 1.00 97.19 89 CYS A N 1
ATOM 690 C CA . CYS A 1 89 ? 6.840 -2.785 5.125 1.00 97.19 89 CYS A CA 1
ATOM 691 C C . CYS A 1 89 ? 7.820 -3.287 4.060 1.00 97.19 89 CYS A C 1
ATOM 693 O O . CYS A 1 89 ? 8.451 -2.462 3.398 1.00 97.19 89 CYS A O 1
ATOM 695 N N . ASP A 1 90 ? 7.857 -4.592 3.802 1.00 96.81 90 ASP A N 1
ATOM 696 C CA . ASP A 1 90 ? 8.650 -5.211 2.727 1.00 96.81 90 ASP A CA 1
ATOM 697 C C . ASP A 1 90 ? 8.253 -4.708 1.335 1.00 96.81 90 ASP A C 1
ATOM 699 O O . ASP A 1 90 ? 9.039 -4.730 0.389 1.00 96.81 90 ASP A O 1
ATOM 703 N N . GLY A 1 91 ? 7.023 -4.205 1.208 1.00 95.62 91 GLY A N 1
ATOM 704 C CA . GLY A 1 91 ? 6.511 -3.673 -0.044 1.00 95.62 91 GLY A CA 1
ATOM 705 C C . GLY A 1 91 ? 7.074 -2.309 -0.417 1.00 95.62 91 GLY A C 1
ATOM 706 O O . GLY A 1 91 ? 7.541 -2.114 -1.532 1.00 95.62 91 GLY A O 1
ATOM 707 N N . CYS A 1 92 ? 7.038 -1.341 0.497 1.00 94.75 92 CYS A N 1
ATOM 708 C CA . CYS A 1 92 ? 7.432 0.040 0.186 1.00 94.75 92 CYS A CA 1
ATOM 709 C C . CYS A 1 92 ? 8.670 0.534 0.944 1.00 94.75 92 CYS A C 1
ATOM 711 O O . CYS A 1 92 ? 9.157 1.630 0.658 1.00 94.75 92 CYS A O 1
ATOM 713 N N . GLY A 1 93 ? 9.158 -0.236 1.916 1.00 93.81 93 GLY A N 1
ATOM 714 C CA . GLY A 1 93 ? 10.295 0.100 2.769 1.00 93.81 93 GLY A CA 1
ATOM 715 C C . GLY A 1 93 ? 10.026 1.167 3.819 1.00 93.81 93 GLY A C 1
ATOM 716 O O . GLY A 1 93 ? 10.958 1.652 4.452 1.00 93.81 93 GLY A O 1
ATOM 717 N N . LEU A 1 94 ? 8.771 1.586 3.983 1.00 94.12 94 LEU A N 1
ATOM 718 C CA . LEU A 1 94 ? 8.389 2.580 4.980 1.00 94.12 94 LEU A CA 1
ATOM 719 C C . LEU A 1 94 ? 7.887 1.895 6.248 1.00 94.12 94 LEU A C 1
ATOM 721 O O . LEU A 1 94 ? 7.213 0.865 6.186 1.00 94.12 94 LEU A O 1
ATOM 725 N N . GLN A 1 95 ? 8.160 2.518 7.390 1.00 95.31 95 GLN A N 1
ATOM 726 C CA . GLN A 1 95 ? 7.627 2.073 8.670 1.00 95.31 95 GLN A CA 1
ATOM 727 C C . GLN A 1 95 ? 6.107 2.299 8.733 1.00 95.31 95 GLN A C 1
ATOM 729 O O . GLN A 1 95 ? 5.582 3.285 8.206 1.00 95.31 95 GLN A O 1
ATOM 734 N N . GLY A 1 96 ? 5.379 1.386 9.369 1.00 92.81 96 GLY A N 1
ATOM 735 C CA . GLY A 1 96 ? 3.955 1.509 9.668 1.00 92.81 96 GLY A CA 1
ATOM 736 C C . GLY A 1 96 ? 3.648 1.196 11.127 1.00 92.81 96 GLY A C 1
ATOM 737 O O . GLY A 1 96 ? 4.399 0.487 11.784 1.00 92.81 96 GLY A O 1
ATOM 738 N N . SER A 1 97 ? 2.526 1.720 11.617 1.00 93.00 97 SER A N 1
ATOM 739 C CA . SER A 1 97 ? 1.996 1.466 12.969 1.00 93.00 97 SER A CA 1
ATOM 740 C C . SER A 1 97 ? 0.510 1.083 12.985 1.00 93.00 97 SER A C 1
ATOM 742 O O . SER A 1 97 ? -0.031 0.748 14.034 1.00 93.00 97 SER A O 1
ATOM 744 N N . GLY A 1 98 ? -0.156 1.156 11.828 1.00 91.75 98 GLY A N 1
ATOM 745 C CA . GLY A 1 98 ? -1.563 0.795 11.664 1.00 91.75 98 GLY A CA 1
ATOM 746 C C . GLY A 1 98 ? -1.743 -0.675 11.289 1.00 91.75 98 GLY A C 1
ATOM 747 O O . GLY A 1 98 ? -0.934 -1.541 11.635 1.00 91.75 98 GLY A O 1
ATOM 748 N N . PHE A 1 99 ? -2.798 -0.943 10.523 1.00 96.31 99 PHE A N 1
ATOM 749 C CA . PHE A 1 99 ? -3.115 -2.298 10.095 1.00 96.31 99 PHE A CA 1
ATOM 750 C C . PHE A 1 99 ? -2.094 -2.793 9.072 1.00 96.31 99 PHE A C 1
ATOM 752 O O . PHE A 1 99 ? -1.659 -2.062 8.171 1.00 96.31 99 PHE A O 1
ATOM 759 N N . ASN A 1 100 ? -1.737 -4.063 9.194 1.00 97.56 100 ASN A N 1
ATOM 760 C CA . ASN A 1 100 ? -0.750 -4.702 8.340 1.00 97.56 100 ASN A CA 1
ATOM 761 C C . ASN A 1 100 ? -1.098 -6.167 8.110 1.00 97.56 100 ASN A C 1
ATOM 763 O O . ASN A 1 100 ? -1.778 -6.789 8.925 1.00 97.56 100 ASN A O 1
ATOM 767 N N . TYR A 1 101 ? -0.638 -6.682 6.979 1.00 98.19 101 TYR A N 1
ATOM 768 C CA . TYR A 1 101 ? -0.629 -8.105 6.708 1.00 98.19 101 TYR A CA 1
ATOM 769 C C . TYR A 1 101 ? 0.720 -8.664 7.130 1.00 98.19 101 TYR A C 1
ATOM 771 O O . TYR A 1 101 ? 1.745 -8.252 6.588 1.00 98.19 101 TYR A O 1
ATOM 779 N N . HIS A 1 102 ? 0.682 -9.611 8.057 1.00 98.12 102 HIS A N 1
ATOM 780 C CA . HIS A 1 102 ? 1.848 -10.265 8.631 1.00 98.12 102 HIS A CA 1
ATOM 781 C C . HIS A 1 102 ? 1.826 -11.758 8.300 1.00 98.12 102 HIS A C 1
ATOM 783 O O . HIS A 1 102 ? 0.779 -12.415 8.388 1.00 98.12 102 HIS A O 1
ATOM 789 N N . CYS A 1 103 ? 2.979 -12.308 7.931 1.00 98.25 103 CYS A N 1
ATOM 790 C CA . CYS A 1 103 ? 3.169 -13.749 7.839 1.00 98.25 103 CYS A CA 1
ATOM 791 C C . CYS A 1 103 ? 3.575 -14.306 9.205 1.00 98.25 103 CYS A C 1
ATOM 793 O O . CYS A 1 103 ? 4.649 -14.011 9.698 1.00 98.25 103 CYS A O 1
ATOM 795 N N . THR A 1 104 ? 2.791 -15.205 9.796 1.00 95.44 104 THR A N 1
ATOM 796 C CA . THR A 1 104 ? 3.132 -15.784 11.112 1.00 95.44 104 THR A CA 1
ATOM 797 C C . THR A 1 104 ? 4.297 -16.784 11.077 1.00 95.44 104 THR A C 1
ATOM 799 O O . THR A 1 104 ? 4.668 -17.338 12.109 1.00 95.44 104 THR A O 1
ATOM 802 N N . THR A 1 105 ? 4.829 -17.084 9.890 1.00 96.81 105 THR A N 1
ATOM 803 C CA . THR A 1 105 ? 5.898 -18.074 9.669 1.00 96.81 105 THR A CA 1
ATOM 804 C C . THR A 1 105 ? 7.192 -17.437 9.165 1.00 96.81 105 THR A C 1
ATOM 806 O O . THR A 1 105 ? 8.266 -18.006 9.351 1.00 96.81 105 THR A O 1
ATOM 809 N N . CYS A 1 106 ? 7.112 -16.269 8.530 1.00 96.88 106 CYS A N 1
ATOM 810 C CA . CYS A 1 106 ? 8.251 -15.556 7.963 1.00 96.88 106 CYS A CA 1
ATOM 811 C C . CYS A 1 106 ? 8.313 -14.144 8.538 1.00 96.88 106 CYS A C 1
ATOM 813 O O . CYS A 1 106 ? 7.283 -13.577 8.871 1.00 96.88 106 CYS A O 1
ATOM 815 N N . ASP A 1 107 ? 9.503 -13.554 8.574 1.00 94.38 107 ASP A N 1
ATOM 816 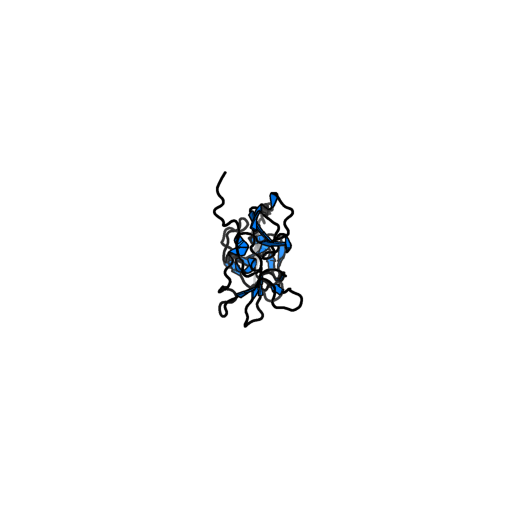C CA . ASP A 1 107 ? 9.666 -12.122 8.842 1.00 94.38 107 ASP A CA 1
ATOM 817 C C . ASP A 1 107 ? 9.241 -11.337 7.589 1.00 94.38 107 ASP A C 1
ATOM 819 O O . ASP A 1 107 ? 10.067 -10.999 6.745 1.00 94.38 107 ASP A O 1
ATOM 823 N N . PHE A 1 108 ? 7.924 -11.231 7.380 1.00 97.25 108 PHE A N 1
ATOM 824 C CA . PHE A 1 108 ? 7.323 -10.559 6.232 1.00 97.25 108 PHE A CA 1
ATOM 825 C C . PHE A 1 108 ? 6.084 -9.777 6.662 1.00 97.25 108 PHE A C 1
ATOM 827 O O . PHE A 1 108 ? 5.080 -10.359 7.093 1.00 97.25 108 PHE A O 1
ATOM 834 N N . ASP A 1 109 ? 6.139 -8.468 6.457 1.00 97.94 109 ASP A N 1
ATOM 835 C CA . ASP A 1 109 ? 5.094 -7.522 6.795 1.00 97.94 109 ASP A CA 1
ATOM 836 C C . ASP A 1 109 ? 4.852 -6.556 5.646 1.00 97.94 109 ASP A C 1
ATOM 838 O O . ASP A 1 109 ? 5.753 -5.920 5.102 1.00 97.94 109 ASP A O 1
ATOM 842 N N . VAL A 1 110 ? 3.587 -6.350 5.307 1.00 97.69 110 VAL A N 1
ATOM 843 C CA . VAL A 1 110 ? 3.207 -5.336 4.326 1.00 97.69 110 VAL A CA 1
ATOM 844 C C . VAL A 1 110 ? 2.080 -4.483 4.868 1.00 97.69 110 VAL A C 1
ATOM 846 O O . VAL A 1 110 ? 1.142 -4.971 5.502 1.00 97.69 110 VAL A O 1
ATOM 849 N N . HIS A 1 111 ? 2.136 -3.172 4.605 1.00 96.81 111 HIS A N 1
ATOM 850 C CA . HIS A 1 111 ? 0.988 -2.311 4.888 1.00 96.81 111 HIS A CA 1
ATOM 851 C C . HIS A 1 111 ? -0.244 -2.885 4.199 1.00 96.81 111 HIS A C 1
ATOM 853 O O . HIS A 1 111 ? -0.166 -3.315 3.047 1.00 96.81 111 HIS A O 1
ATOM 859 N N . MET A 1 112 ? -1.394 -2.781 4.861 1.00 95.44 112 MET A N 1
ATOM 860 C CA . MET A 1 112 ? -2.684 -3.174 4.294 1.00 95.44 112 MET A CA 1
ATOM 861 C C . MET A 1 112 ? -2.896 -2.590 2.885 1.00 95.44 112 MET A C 1
ATOM 863 O O . MET A 1 112 ? -3.252 -3.312 1.963 1.00 95.44 112 MET A O 1
ATOM 867 N N . MET A 1 113 ? -2.567 -1.307 2.689 1.00 93.12 113 MET A N 1
ATOM 868 C CA . MET A 1 113 ? -2.667 -0.652 1.378 1.00 93.12 113 MET A CA 1
ATOM 869 C C . MET A 1 113 ? -1.613 -1.128 0.368 1.00 93.12 113 MET A C 1
ATOM 871 O O . MET A 1 113 ? -1.873 -1.111 -0.832 1.00 93.12 113 MET A O 1
ATOM 875 N N . CYS A 1 114 ? -0.428 -1.554 0.823 1.00 96.00 114 CYS A N 1
ATOM 876 C CA . CYS A 1 114 ? 0.592 -2.092 -0.078 1.00 96.00 114 CYS A CA 1
ATOM 877 C C . CYS A 1 114 ? 0.157 -3.439 -0.664 1.00 96.00 114 CYS A C 1
ATOM 879 O O . CYS A 1 114 ? 0.328 -3.646 -1.862 1.00 96.00 114 CYS A O 1
ATOM 881 N N . ALA A 1 115 ? -0.460 -4.301 0.150 1.00 96.00 115 ALA A N 1
ATOM 882 C CA . ALA A 1 115 ? -0.979 -5.600 -0.280 1.00 96.00 115 ALA A CA 1
ATOM 883 C C . ALA A 1 115 ? -2.122 -5.503 -1.305 1.00 96.00 115 ALA A C 1
ATOM 885 O O . ALA A 1 115 ? -2.369 -6.453 -2.042 1.00 96.00 115 ALA A O 1
ATOM 886 N N . THR A 1 116 ? -2.825 -4.367 -1.354 1.00 92.69 116 THR A N 1
ATOM 887 C CA . THR A 1 116 ? -3.934 -4.127 -2.293 1.00 92.69 116 THR A CA 1
ATOM 888 C C . THR A 1 116 ? -3.512 -3.421 -3.578 1.00 92.69 116 TH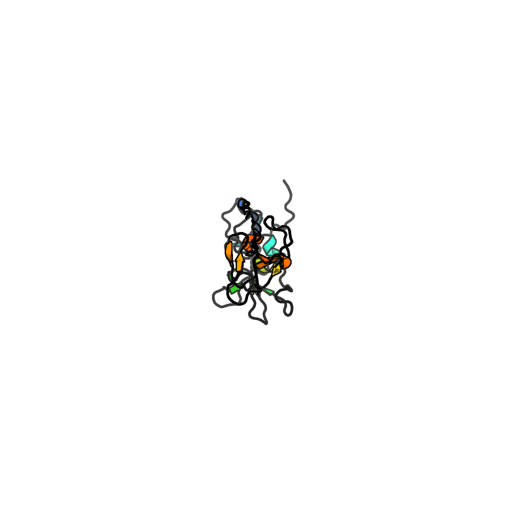R A C 1
ATOM 890 O O . THR A 1 116 ? -4.366 -3.087 -4.40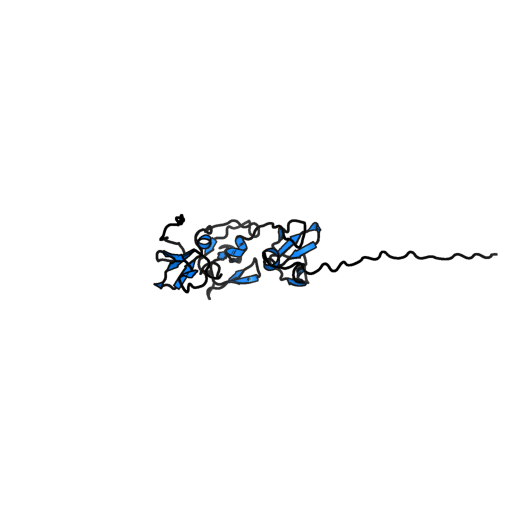0 1.00 92.69 116 THR A O 1
ATOM 893 N N . ASN A 1 117 ? -2.221 -3.136 -3.755 1.00 94.25 117 ASN A N 1
ATOM 894 C CA . ASN A 1 117 ? -1.765 -2.474 -4.967 1.00 94.25 117 ASN A CA 1
ATOM 895 C C . ASN A 1 117 ? -1.989 -3.364 -6.194 1.00 94.25 117 ASN A C 1
ATOM 897 O O . ASN A 1 117 ? -1.772 -4.577 -6.126 1.00 94.25 117 ASN A O 1
ATOM 901 N N . PRO A 1 118 ? -2.411 -2.780 -7.327 1.00 95.25 118 PRO A N 1
ATOM 902 C CA . PRO A 1 118 ? -2.639 -3.556 -8.531 1.00 95.25 118 PRO A CA 1
ATOM 903 C C . PRO A 1 118 ? -1.331 -4.191 -9.014 1.00 95.25 118 PRO A C 1
ATOM 905 O O . PRO A 1 118 ? -0.278 -3.561 -9.028 1.00 95.25 118 PRO A O 1
ATOM 908 N N . LEU A 1 119 ? -1.397 -5.443 -9.470 1.00 95.81 119 LEU A N 1
ATOM 909 C CA . LEU A 1 119 ? -0.226 -6.133 -10.028 1.00 95.81 119 LEU A CA 1
ATOM 910 C C . LEU A 1 119 ? 0.230 -5.532 -11.364 1.00 95.81 119 LEU A C 1
ATOM 912 O O . LEU A 1 119 ? 1.352 -5.773 -11.801 1.00 95.81 119 LEU A O 1
ATOM 916 N N . SER A 1 120 ? -0.640 -4.765 -12.018 1.00 96.06 120 SER A N 1
ATOM 917 C CA . SER A 1 120 ? -0.363 -4.078 -13.272 1.00 96.06 120 SER A CA 1
ATOM 918 C C . SER A 1 120 ? -1.214 -2.816 -13.375 1.00 96.06 120 SER A C 1
ATOM 920 O O . SER A 1 120 ? -2.373 -2.821 -12.955 1.00 96.06 120 SER A O 1
ATOM 922 N N . LEU A 1 121 ? -0.653 -1.734 -13.911 1.00 95.75 121 LEU A N 1
ATOM 923 C CA . LEU A 1 121 ? -1.381 -0.492 -14.155 1.00 95.75 121 LEU A CA 1
ATOM 924 C C . LEU A 1 121 ? -0.920 0.207 -15.435 1.00 95.75 121 LEU A C 1
ATOM 926 O O . LEU A 1 121 ? 0.229 0.092 -15.862 1.00 95.75 121 LEU A O 1
ATOM 930 N N . ALA A 1 122 ? -1.822 1.000 -16.011 1.00 95.44 122 ALA A N 1
ATOM 931 C CA . ALA A 1 122 ? -1.488 1.964 -17.049 1.00 95.44 122 ALA A CA 1
ATOM 932 C C . ALA A 1 122 ? -1.064 3.289 -16.408 1.00 95.44 122 ALA A C 1
ATOM 934 O O . ALA A 1 122 ? -1.681 3.740 -15.442 1.00 95.44 122 ALA A O 1
ATOM 935 N N . HIS A 1 123 ? -0.065 3.956 -16.983 1.00 94.50 123 HIS A N 1
ATOM 936 C CA . HIS A 1 123 ? 0.358 5.276 -16.530 1.00 94.50 123 HIS A CA 1
ATOM 937 C C . HIS A 1 123 ? 0.589 6.208 -17.719 1.00 94.50 123 HIS A C 1
ATOM 939 O O . HIS A 1 123 ? 1.234 5.834 -18.685 1.00 94.50 123 HIS A O 1
ATOM 945 N N . ARG A 1 124 ? 0.123 7.460 -17.655 1.00 93.69 124 ARG A N 1
ATOM 946 C CA . ARG A 1 124 ? 0.202 8.399 -18.796 1.00 93.69 124 ARG A CA 1
ATOM 947 C C . ARG A 1 124 ? 1.618 8.701 -19.299 1.00 93.69 124 ARG A C 1
ATOM 949 O O . ARG A 1 124 ? 1.775 9.122 -20.437 1.00 93.69 124 ARG A O 1
ATOM 956 N N . SER A 1 125 ? 2.630 8.529 -18.451 1.00 94.44 125 SER A N 1
ATOM 957 C CA . SER A 1 125 ? 4.032 8.760 -18.824 1.00 94.44 125 SER A CA 1
ATOM 958 C C . SER A 1 125 ? 4.640 7.603 -19.619 1.00 94.44 125 SER A C 1
ATOM 960 O O . SER A 1 125 ? 5.783 7.722 -20.046 1.00 94.44 125 SER A O 1
ATOM 962 N N . HIS A 1 126 ? 3.923 6.488 -19.797 1.00 95.12 126 HIS A N 1
ATOM 963 C CA . HIS A 1 126 ? 4.435 5.325 -20.512 1.00 95.12 126 HIS A CA 1
ATOM 964 C C . HIS A 1 126 ? 3.313 4.554 -21.237 1.00 95.12 126 HIS A C 1
ATOM 966 O O . HIS A 1 126 ? 2.310 4.219 -20.616 1.00 95.12 126 HIS A O 1
ATOM 972 N N . PRO A 1 127 ? 3.447 4.238 -22.539 1.00 96.25 127 PRO A N 1
ATOM 973 C CA . PRO A 1 127 ? 2.357 3.636 -23.314 1.00 96.25 127 PRO A CA 1
ATOM 974 C C . PRO A 1 127 ? 2.038 2.179 -22.941 1.00 96.25 127 PRO A C 1
ATOM 976 O O . PRO A 1 127 ? 0.922 1.723 -23.183 1.00 96.25 127 PRO A O 1
ATOM 979 N N . HIS A 1 128 ? 2.991 1.433 -22.375 1.00 97.06 128 HIS A N 1
ATOM 980 C CA . HIS A 1 128 ? 2.772 0.045 -21.966 1.00 97.06 128 HIS A CA 1
ATOM 981 C C . HIS A 1 128 ? 2.272 -0.064 -20.523 1.00 97.06 128 HIS A C 1
ATOM 983 O O . HIS A 1 128 ? 2.461 0.834 -19.702 1.00 97.06 128 HIS A O 1
ATOM 989 N N . GLN A 1 129 ? 1.681 -1.217 -20.200 1.00 96.62 129 GLN A N 1
ATOM 990 C CA . GLN A 1 129 ? 1.376 -1.572 -18.817 1.00 96.62 129 GLN A CA 1
ATOM 991 C C . GLN A 1 129 ? 2.666 -1.660 -17.998 1.00 96.62 129 GLN A C 1
ATOM 993 O O . GLN A 1 129 ? 3.657 -2.258 -18.431 1.00 96.62 129 GLN A O 1
ATOM 998 N N . LEU A 1 130 ? 2.633 -1.082 -16.803 1.00 97.81 130 LEU A N 1
ATOM 999 C CA . LEU A 1 130 ? 3.678 -1.237 -15.808 1.00 97.81 130 LEU A CA 1
ATOM 1000 C C . LEU A 1 130 ? 3.254 -2.337 -14.843 1.00 97.81 130 LEU A C 1
ATOM 1002 O O . LEU A 1 130 ? 2.184 -2.253 -14.245 1.00 97.81 130 LEU A O 1
ATOM 1006 N N . ASN A 1 131 ? 4.097 -3.348 -14.665 1.00 97.75 131 ASN A N 1
ATOM 1007 C CA . ASN A 1 131 ? 3.836 -4.441 -13.736 1.00 97.75 131 ASN A CA 1
ATOM 1008 C C . ASN A 1 131 ? 4.511 -4.165 -12.398 1.00 97.75 131 ASN A C 1
ATOM 1010 O O . ASN A 1 131 ? 5.626 -3.643 -12.359 1.00 97.75 131 ASN A O 1
ATOM 1014 N N . LEU A 1 132 ? 3.847 -4.535 -11.308 1.00 97.38 132 LEU A N 1
ATOM 1015 C CA . LEU A 1 132 ? 4.433 -4.503 -9.980 1.00 97.38 132 LEU A CA 1
ATOM 1016 C C . LEU A 1 132 ? 5.555 -5.545 -9.914 1.00 97.38 132 LEU A C 1
ATOM 1018 O O . LEU A 1 132 ? 5.321 -6.743 -10.056 1.00 97.38 132 LEU A O 1
ATOM 1022 N N . ALA A 1 133 ? 6.775 -5.075 -9.703 1.00 96.44 133 ALA A N 1
ATOM 1023 C CA . ALA A 1 133 ? 7.939 -5.893 -9.425 1.00 96.44 133 ALA A CA 1
ATOM 1024 C C . ALA A 1 133 ? 8.265 -5.799 -7.931 1.00 96.44 133 ALA A C 1
ATOM 1026 O O . ALA A 1 133 ? 8.221 -4.718 -7.343 1.00 96.44 133 ALA A O 1
ATOM 1027 N N . PHE A 1 134 ? 8.594 -6.935 -7.315 1.00 95.31 134 PHE A N 1
ATOM 1028 C CA . PHE A 1 134 ? 8.841 -7.013 -5.869 1.00 95.31 134 PHE A CA 1
ATOM 1029 C C . PHE A 1 134 ? 10.270 -6.642 -5.463 1.00 95.31 134 PHE A C 1
ATOM 1031 O O . PHE A 1 134 ? 10.580 -6.543 -4.282 1.00 95.31 134 PHE A O 1
ATOM 1038 N N . TYR A 1 135 ? 11.140 -6.428 -6.443 1.00 92.25 135 TYR A N 1
ATOM 1039 C CA . TYR A 1 135 ? 12.496 -5.929 -6.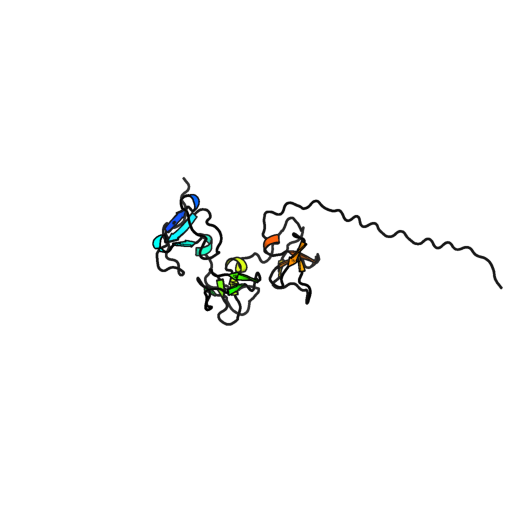274 1.00 92.25 135 TYR A CA 1
ATOM 1040 C C . TYR A 1 135 ? 12.980 -5.369 -7.618 1.00 92.25 135 TYR A C 1
ATOM 1042 O O . TYR A 1 135 ? 12.561 -5.860 -8.675 1.00 92.25 135 TYR A O 1
ATOM 1050 N N . PRO A 1 136 ? 13.861 -4.354 -7.622 1.00 89.88 136 PRO A N 1
ATOM 1051 C CA . PRO A 1 136 ? 14.535 -3.943 -8.844 1.00 89.88 136 PRO A CA 1
ATOM 1052 C C . PRO A 1 136 ? 15.483 -5.060 -9.316 1.00 89.88 136 PRO A C 1
ATOM 1054 O O . PRO A 1 136 ? 16.145 -5.692 -8.493 1.00 89.88 136 PRO A O 1
ATOM 1057 N N . PRO A 1 137 ? 15.632 -5.295 -10.631 1.00 87.94 137 PRO A N 1
ATOM 1058 C CA . PRO A 1 137 ? 16.532 -6.327 -11.154 1.00 87.94 137 PRO A CA 1
ATOM 1059 C C . PRO A 1 137 ? 18.022 -5.933 -11.099 1.00 87.94 137 PRO A C 1
ATOM 1061 O O . PRO A 1 137 ? 18.871 -6.629 -11.654 1.00 87.94 137 PRO A O 1
ATOM 1064 N N . TYR A 1 138 ? 18.360 -4.815 -10.451 1.00 86.94 138 TYR A N 1
ATOM 1065 C CA . TYR A 1 138 ? 19.710 -4.259 -10.400 1.00 86.94 138 TYR A CA 1
ATOM 1066 C C . TYR A 1 138 ? 20.384 -4.584 -9.065 1.00 86.94 138 TYR A C 1
ATOM 1068 O O . TYR A 1 138 ? 19.819 -4.357 -8.001 1.00 86.94 138 TYR A O 1
ATOM 1076 N N . GLN A 1 139 ? 21.623 -5.075 -9.111 1.00 71.31 139 GLN A N 1
ATOM 1077 C CA . GLN A 1 139 ? 22.290 -5.643 -7.933 1.00 71.31 139 GLN A CA 1
ATOM 1078 C C . GLN A 1 139 ? 22.924 -4.605 -6.987 1.00 71.31 139 GLN A C 1
ATOM 1080 O O . GLN A 1 139 ? 23.178 -4.935 -5.833 1.00 71.31 139 GLN A O 1
ATOM 1085 N N . THR A 1 140 ? 23.229 -3.375 -7.434 1.00 67.00 140 THR A N 1
ATOM 1086 C CA . THR A 1 140 ? 24.136 -2.493 -6.656 1.00 67.00 140 THR A CA 1
ATOM 1087 C C . THR A 1 140 ? 23.856 -0.987 -6.674 1.00 67.00 140 THR A C 1
ATOM 1089 O O . THR A 1 140 ? 24.527 -0.264 -5.941 1.00 67.00 140 THR A 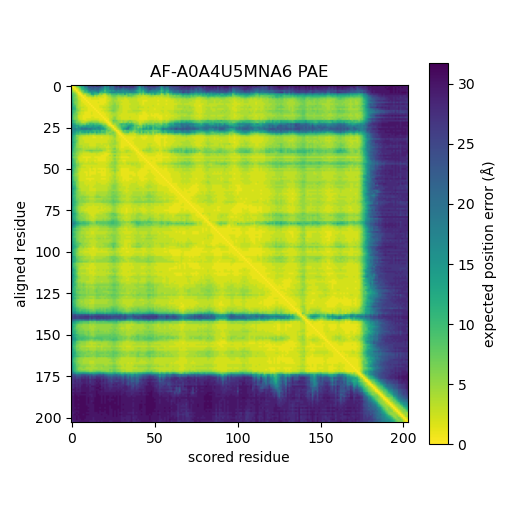O 1
ATOM 1092 N N . LYS A 1 141 ? 22.904 -0.464 -7.462 1.00 66.31 141 LYS A N 1
ATOM 1093 C CA . LYS A 1 141 ? 22.750 1.003 -7.633 1.00 66.31 141 LYS A CA 1
ATOM 1094 C C . LYS A 1 141 ? 21.340 1.563 -7.408 1.00 66.31 141 LYS A C 1
ATOM 1096 O O . LYS A 1 141 ? 21.099 2.726 -7.724 1.00 66.31 141 LYS A O 1
ATOM 1101 N N . GLY A 1 142 ? 20.425 0.777 -6.835 1.00 77.50 142 GLY A N 1
ATOM 1102 C CA . GLY A 1 142 ? 19.002 1.132 -6.846 1.00 77.50 142 GLY A CA 1
ATOM 1103 C C . GLY A 1 142 ? 18.508 1.304 -8.288 1.00 77.50 142 GLY A C 1
ATOM 1104 O O . GLY A 1 142 ? 19.124 0.791 -9.224 1.00 77.50 142 GLY A O 1
ATOM 1105 N N . PHE A 1 143 ? 17.416 2.036 -8.482 1.00 91.62 143 PHE A N 1
ATOM 1106 C CA . PHE A 1 143 ? 16.942 2.429 -9.813 1.00 91.62 143 PHE A CA 1
ATOM 1107 C C . PHE A 1 143 ? 16.715 3.939 -9.873 1.00 91.62 143 PHE A C 1
ATOM 1109 O O . PHE A 1 143 ? 16.493 4.571 -8.842 1.00 91.62 143 PHE A O 1
ATOM 1116 N N . SER A 1 144 ? 16.760 4.532 -11.062 1.00 94.31 144 SER A N 1
ATOM 1117 C CA . SER A 1 144 ? 16.286 5.904 -11.264 1.00 94.31 144 SER A CA 1
ATOM 1118 C C . SER A 1 144 ? 14.821 5.846 -11.673 1.00 94.31 144 SER A C 1
ATOM 1120 O O . SER A 1 144 ? 14.486 5.130 -12.605 1.00 94.31 144 SER A O 1
ATOM 1122 N N . CYS A 1 145 ? 13.942 6.565 -10.979 1.00 96.31 145 CYS A N 1
ATOM 1123 C CA . CYS A 1 145 ? 12.531 6.616 -11.353 1.00 96.31 145 CYS A CA 1
ATOM 1124 C C . CYS A 1 145 ? 12.335 7.491 -12.597 1.00 96.31 145 CYS A C 1
ATOM 1126 O O . CYS A 1 145 ? 12.630 8.683 -12.551 1.00 96.31 145 CYS A O 1
ATOM 1128 N N . ASP A 1 146 ? 11.758 6.956 -13.668 1.00 96.62 146 ASP A N 1
ATOM 1129 C CA . ASP A 1 146 ? 11.544 7.681 -14.930 1.00 96.62 146 ASP A CA 1
ATOM 1130 C C . ASP A 1 146 ? 10.501 8.801 -14.839 1.00 96.62 146 ASP A C 1
ATOM 1132 O O . ASP A 1 146 ? 10.420 9.662 -15.712 1.00 96.62 146 ASP A O 1
ATOM 1136 N N . ILE A 1 147 ? 9.699 8.819 -13.770 1.00 95.94 147 ILE A N 1
ATOM 1137 C CA . ILE A 1 147 ? 8.665 9.840 -13.557 1.00 95.94 147 ILE A CA 1
ATOM 1138 C C . ILE A 1 147 ? 9.217 11.055 -12.804 1.00 95.94 147 ILE A C 1
ATOM 1140 O O . ILE A 1 147 ? 8.876 12.187 -13.135 1.00 95.94 147 ILE A O 1
ATOM 1144 N N . CYS A 1 148 ? 10.016 10.840 -11.752 1.00 96.12 148 CYS A N 1
ATOM 1145 C CA . CYS A 1 148 ? 10.492 11.926 -10.883 1.00 96.12 148 CYS A CA 1
ATOM 1146 C C . CYS A 1 148 ? 12.013 12.125 -10.894 1.00 96.12 148 CYS A C 1
ATOM 1148 O O . CYS A 1 148 ? 12.505 13.036 -10.229 1.00 96.12 148 CYS A O 1
ATOM 1150 N N . HIS A 1 149 ? 12.747 11.267 -11.605 1.00 95.38 149 HIS A N 1
ATOM 1151 C CA . HIS A 1 149 ? 14.206 11.268 -11.757 1.00 95.38 149 HIS A CA 1
ATOM 1152 C C . HIS A 1 149 ? 14.996 11.151 -10.445 1.00 95.38 149 HIS A C 1
ATOM 1154 O O . HIS A 1 149 ? 16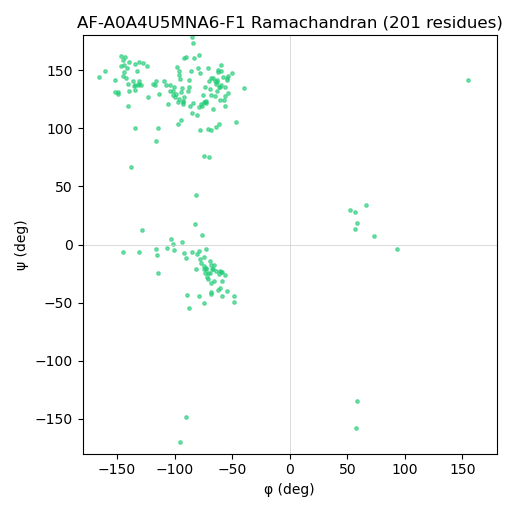.182 11.470 -10.389 1.00 95.38 149 HIS A O 1
ATOM 1160 N N . LYS A 1 150 ? 14.348 10.692 -9.367 1.00 95.38 150 LYS A N 1
ATOM 1161 C CA . LYS A 1 150 ? 14.997 10.408 -8.080 1.00 95.38 150 LYS A CA 1
ATOM 1162 C C . LYS A 1 150 ? 15.312 8.923 -7.953 1.00 95.38 150 LYS A C 1
ATOM 1164 O O . LYS A 1 150 ? 14.595 8.077 -8.490 1.00 95.38 150 LYS A O 1
ATOM 1169 N N . ILE A 1 151 ? 16.346 8.623 -7.170 1.00 93.56 151 ILE A N 1
ATOM 1170 C CA . ILE A 1 151 ? 16.753 7.254 -6.848 1.00 93.56 151 ILE A CA 1
ATOM 1171 C C . ILE A 1 151 ? 15.630 6.547 -6.072 1.00 93.56 151 ILE A C 1
ATOM 1173 O O . ILE A 1 151 ? 15.046 7.103 -5.141 1.00 93.56 151 ILE A O 1
ATOM 1177 N N . GLY A 1 152 ? 15.289 5.334 -6.493 1.00 91.25 152 GLY A N 1
ATOM 1178 C CA . GLY A 1 152 ? 14.409 4.402 -5.801 1.00 91.25 152 GLY A CA 1
ATOM 1179 C C . GLY A 1 152 ? 15.158 3.446 -4.887 1.00 91.25 152 GLY A C 1
ATOM 1180 O O . GLY A 1 152 ? 16.368 3.262 -4.996 1.00 91.25 152 GLY A O 1
ATOM 1181 N N . SER A 1 153 ? 14.413 2.862 -3.954 1.00 90.50 153 SER A N 1
ATOM 1182 C CA . SER A 1 153 ? 14.929 1.872 -3.012 1.00 90.50 153 SER A CA 1
ATOM 1183 C C . SER A 1 153 ? 14.908 0.463 -3.621 1.00 90.50 153 SER A C 1
ATOM 1185 O O . SER A 1 153 ? 14.431 0.262 -4.736 1.00 90.50 153 SER A O 1
ATOM 1187 N N . ASN A 1 154 ? 15.386 -0.525 -2.862 1.00 90.38 154 ASN A N 1
ATOM 1188 C CA . ASN A 1 154 ? 15.334 -1.942 -3.241 1.00 90.38 154 ASN A CA 1
ATOM 1189 C C . ASN A 1 154 ? 13.982 -2.616 -2.930 1.00 90.38 154 ASN A C 1
ATOM 1191 O O . ASN A 1 154 ? 13.913 -3.838 -2.870 1.00 90.38 154 ASN A O 1
ATOM 1195 N N . HIS A 1 155 ? 12.927 -1.829 -2.712 1.00 93.94 155 HIS A N 1
ATOM 1196 C CA . HIS A 1 155 ? 11.575 -2.327 -2.446 1.00 93.94 155 HIS A CA 1
ATOM 1197 C C . HIS A 1 155 ? 10.760 -2.375 -3.744 1.00 93.94 155 HIS A C 1
ATOM 1199 O O . HIS A 1 155 ? 11.309 -2.207 -4.838 1.00 93.94 155 HIS A O 1
ATOM 1205 N N . TRP A 1 156 ? 9.451 -2.608 -3.643 1.00 96.25 156 TRP A N 1
ATOM 1206 C CA . TRP A 1 156 ? 8.612 -2.778 -4.819 1.00 96.25 156 TRP A CA 1
ATOM 1207 C C . TRP A 1 156 ? 8.593 -1.515 -5.687 1.00 96.25 156 TRP A C 1
ATOM 1209 O O . TRP A 1 156 ? 8.706 -0.375 -5.221 1.00 96.25 156 TRP A O 1
ATOM 1219 N N . LEU A 1 157 ? 8.420 -1.733 -6.984 1.00 96.56 157 LEU A N 1
ATOM 1220 C CA . LEU A 1 157 ? 8.368 -0.709 -8.019 1.00 96.56 157 LEU A CA 1
ATOM 1221 C C . LEU A 1 157 ? 7.409 -1.145 -9.123 1.00 96.56 157 LEU A C 1
ATOM 1223 O O . LEU A 1 157 ? 7.092 -2.325 -9.246 1.00 96.56 157 LEU A O 1
ATOM 1227 N N . TYR A 1 158 ? 6.967 -0.205 -9.949 1.00 97.69 158 TYR A N 1
ATOM 1228 C CA . TYR A 1 158 ? 6.274 -0.540 -11.189 1.00 97.69 158 TYR A CA 1
ATOM 1229 C C . TYR A 1 158 ? 7.253 -0.457 -12.347 1.00 97.69 158 TYR A C 1
ATOM 1231 O O . TYR A 1 158 ? 7.943 0.550 -12.493 1.00 97.69 158 TYR A O 1
ATOM 1239 N N . ARG A 1 159 ? 7.297 -1.506 -13.169 1.00 97.19 159 ARG A N 1
ATOM 1240 C CA . ARG A 1 159 ? 8.258 -1.634 -14.260 1.00 97.19 159 ARG A CA 1
ATOM 1241 C C . ARG A 1 159 ? 7.609 -2.093 -15.559 1.00 97.19 159 ARG A C 1
ATOM 1243 O O . ARG A 1 159 ? 6.842 -3.056 -15.577 1.00 97.19 159 ARG A O 1
ATOM 1250 N N . CYS A 1 160 ? 8.005 -1.478 -16.669 1.00 97.94 160 CYS A N 1
ATOM 1251 C CA . CYS A 1 160 ? 7.903 -2.095 -17.988 1.00 97.94 160 CYS A CA 1
ATOM 1252 C C . CYS A 1 160 ? 9.233 -2.774 -18.326 1.00 97.94 160 CYS A C 1
ATOM 1254 O O . CYS A 1 160 ? 10.219 -2.102 -18.620 1.00 97.94 160 CYS A O 1
ATOM 1256 N N . GLY A 1 161 ? 9.273 -4.109 -18.298 1.00 94.94 161 GLY A N 1
ATOM 1257 C CA . GLY A 1 161 ? 10.507 -4.859 -18.560 1.00 94.94 161 GLY A CA 1
ATOM 1258 C C . GLY A 1 161 ? 11.085 -4.618 -19.958 1.00 94.94 161 GLY A C 1
ATOM 1259 O O . GLY A 1 161 ? 12.295 -4.505 -20.092 1.00 94.94 161 GLY A O 1
ATOM 1260 N N . ALA A 1 162 ? 10.226 -4.478 -20.973 1.00 95.88 162 ALA A N 1
ATOM 1261 C CA . ALA A 1 162 ? 10.639 -4.305 -22.369 1.00 95.88 162 ALA A CA 1
ATOM 1262 C C . ALA A 1 162 ? 11.246 -2.926 -22.670 1.00 95.88 162 ALA A C 1
ATOM 1264 O O . ALA A 1 162 ? 12.049 -2.800 -23.588 1.00 95.88 162 ALA A O 1
ATOM 1265 N N . CYS A 1 163 ? 10.846 -1.896 -21.922 1.00 96.88 163 CYS A N 1
ATOM 1266 C CA . CYS A 1 163 ? 11.326 -0.526 -22.113 1.00 96.88 163 CYS A CA 1
ATOM 1267 C C . CYS A 1 163 ? 12.301 -0.075 -21.028 1.00 96.88 163 CYS A C 1
ATOM 1269 O O . CYS A 1 163 ? 12.751 1.063 -21.082 1.00 96.88 163 CYS A O 1
ATOM 1271 N N . GLU A 1 164 ? 12.550 -0.925 -20.028 1.00 94.81 164 GLU A N 1
ATOM 1272 C CA . GLU A 1 164 ? 13.296 -0.579 -18.813 1.00 94.81 164 GLU A CA 1
ATOM 1273 C C . GLU A 1 164 ? 12.750 0.675 -18.111 1.00 94.81 164 GLU A C 1
ATOM 1275 O O . GLU A 1 164 ? 13.486 1.393 -17.448 1.00 94.81 164 GLU A O 1
ATOM 1280 N N . PHE A 1 165 ? 11.439 0.918 -18.242 1.00 96.81 165 PHE A N 1
ATOM 1281 C CA . PHE A 1 165 ? 10.766 2.027 -17.573 1.00 96.81 165 PHE A CA 1
ATOM 1282 C C . PHE A 1 165 ? 10.472 1.625 -16.131 1.00 96.81 165 PHE A C 1
ATOM 1284 O O . PHE A 1 165 ? 9.624 0.758 -15.912 1.00 96.81 165 PHE A O 1
ATOM 1291 N N . ASP A 1 166 ? 11.138 2.251 -15.169 1.00 97.00 166 ASP A N 1
ATOM 1292 C CA . ASP A 1 166 ? 11.046 1.983 -13.741 1.00 97.00 166 ASP A CA 1
ATOM 1293 C C . ASP A 1 166 ? 10.430 3.181 -13.007 1.00 97.00 166 ASP A C 1
ATOM 1295 O O . ASP A 1 166 ? 10.865 4.327 -13.114 1.00 97.00 166 ASP A O 1
ATOM 1299 N N . ALA A 1 167 ? 9.415 2.929 -12.187 1.00 96.88 167 ALA A N 1
ATOM 1300 C CA . ALA A 1 167 ? 8.725 3.959 -11.429 1.00 96.88 167 ALA A CA 1
ATOM 1301 C C . ALA A 1 167 ? 8.575 3.563 -9.963 1.00 96.88 167 ALA A C 1
ATOM 1303 O O . ALA A 1 167 ? 8.172 2.446 -9.635 1.00 96.88 167 ALA A O 1
ATOM 1304 N N . HIS A 1 168 ? 8.812 4.516 -9.053 1.00 96.25 168 HIS A N 1
ATOM 1305 C CA . HIS A 1 168 ? 8.409 4.344 -7.654 1.00 96.25 168 HIS A CA 1
ATOM 1306 C C . HIS A 1 168 ? 6.921 4.004 -7.584 1.00 96.25 168 HIS A C 1
ATOM 1308 O O . HIS A 1 168 ? 6.125 4.602 -8.312 1.00 96.25 168 HIS A O 1
ATOM 1314 N N . MET A 1 169 ? 6.525 3.155 -6.631 1.00 94.00 169 MET A N 1
ATOM 1315 C CA . MET A 1 169 ? 5.111 2.834 -6.394 1.00 94.00 169 MET A CA 1
ATOM 1316 C C . MET A 1 169 ? 4.247 4.093 -6.311 1.00 94.00 169 MET A C 1
ATOM 1318 O O . MET A 1 169 ? 3.242 4.218 -7.003 1.00 94.00 169 MET A O 1
ATOM 1322 N N . LYS A 1 170 ? 4.678 5.071 -5.505 1.00 93.50 170 LYS A N 1
ATOM 1323 C CA . LYS A 1 170 ? 3.951 6.335 -5.329 1.00 93.50 170 LYS A CA 1
ATOM 1324 C C . LYS A 1 170 ? 3.846 7.140 -6.626 1.00 93.50 170 LYS A C 1
ATOM 1326 O O . LYS A 1 170 ? 2.800 7.725 -6.869 1.00 93.50 170 LYS A O 1
ATOM 1331 N N . CYS A 1 171 ? 4.895 7.165 -7.450 1.00 95.44 171 CYS A N 1
ATOM 1332 C CA . CYS A 1 171 ? 4.883 7.885 -8.724 1.00 95.44 171 CYS A CA 1
ATOM 1333 C C . CYS A 1 171 ? 3.942 7.228 -9.738 1.00 95.44 171 CYS A C 1
ATOM 1335 O O . CYS A 1 171 ? 3.188 7.932 -10.397 1.00 95.44 171 CYS A O 1
ATOM 1337 N N . ALA A 1 172 ? 3.949 5.897 -9.822 1.00 95.12 172 ALA A N 1
ATOM 1338 C CA . ALA A 1 172 ? 3.079 5.141 -10.720 1.00 95.12 172 ALA A CA 1
ATOM 1339 C C . ALA A 1 172 ? 1.595 5.217 -10.316 1.00 95.12 172 ALA A C 1
ATOM 1341 O O . ALA A 1 172 ? 0.719 5.217 -11.174 1.00 95.12 172 ALA A O 1
ATOM 1342 N N . MET A 1 173 ? 1.311 5.308 -9.012 1.00 90.38 173 MET A N 1
ATOM 1343 C CA . MET A 1 173 ? -0.055 5.382 -8.480 1.00 90.38 173 MET A CA 1
ATOM 1344 C C . MET A 1 173 ? -0.582 6.8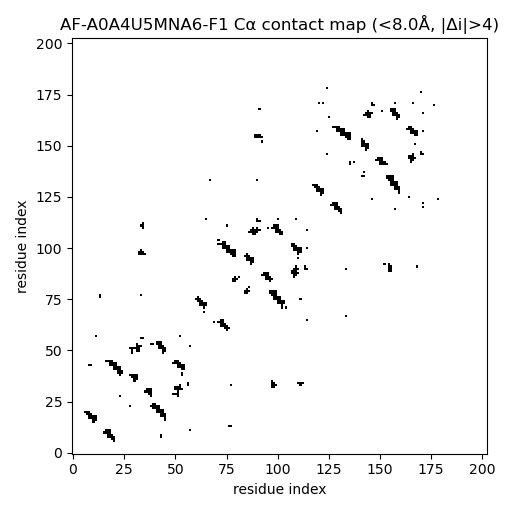18 -8.336 1.00 90.38 173 MET A C 1
ATOM 1346 O O . MET A 1 173 ? -1.770 7.017 -8.087 1.00 90.38 173 MET A O 1
ATOM 1350 N N . SER A 1 174 ? 0.271 7.841 -8.467 1.00 86.88 174 SER A N 1
ATOM 1351 C CA . SER A 1 174 ? -0.172 9.233 -8.373 1.00 86.88 174 SER A CA 1
ATOM 1352 C C . SER A 1 174 ? -0.938 9.656 -9.626 1.00 86.88 174 SER A C 1
ATOM 1354 O O . SER A 1 174 ? -0.400 9.664 -10.728 1.00 86.88 174 SER A O 1
ATOM 1356 N N . VAL A 1 175 ? -2.181 10.104 -9.448 1.00 65.88 175 VAL A N 1
ATOM 1357 C CA . VAL A 1 175 ? -3.006 10.647 -10.544 1.00 65.88 175 VAL A CA 1
ATOM 1358 C C . VAL A 1 175 ? -2.431 11.979 -11.068 1.00 65.88 175 VAL A C 1
ATOM 1360 O O . VAL A 1 175 ? -2.645 12.365 -12.218 1.00 65.88 175 VAL A O 1
ATOM 1363 N N . ASN A 1 176 ? -1.618 12.660 -10.253 1.00 50.84 176 ASN A N 1
ATOM 1364 C CA . ASN A 1 176 ? -1.098 14.000 -10.509 1.00 50.84 176 ASN A CA 1
ATOM 1365 C C . ASN A 1 176 ? 0.425 14.006 -10.657 1.00 50.84 176 ASN A C 1
ATOM 1367 O O . ASN A 1 176 ? 1.130 14.263 -9.693 1.00 50.84 176 ASN A O 1
ATOM 1371 N N . ASN A 1 177 ? 0.915 13.816 -11.876 1.00 41.38 177 ASN A N 1
ATOM 1372 C CA . ASN A 1 177 ? 2.166 14.406 -12.330 1.00 41.38 177 ASN A CA 1
ATOM 1373 C C . ASN A 1 177 ? 1.917 14.992 -13.715 1.00 41.38 177 ASN A C 1
ATOM 1375 O O . ASN A 1 177 ? 1.820 14.268 -14.704 1.00 41.38 177 ASN A O 1
ATOM 1379 N N . THR A 1 178 ? 1.715 16.311 -13.756 1.00 38.38 178 THR A N 1
ATOM 1380 C CA . THR A 1 178 ? 1.710 17.112 -14.984 1.00 38.38 178 THR A CA 1
ATOM 1381 C C . THR A 1 178 ? 2.813 16.632 -15.924 1.00 38.38 178 THR A C 1
ATOM 1383 O O . THR A 1 178 ? 3.927 16.410 -15.444 1.00 38.38 178 THR A O 1
ATOM 1386 N N . PRO A 1 179 ? 2.535 16.455 -17.227 1.00 33.78 179 PRO A N 1
ATOM 1387 C CA . PRO A 1 179 ? 3.571 16.059 -18.167 1.00 33.78 179 PRO A CA 1
ATOM 1388 C C . PRO A 1 179 ? 4.704 17.086 -18.093 1.00 33.78 179 PRO A C 1
ATOM 1390 O O . PRO A 1 179 ? 4.478 18.276 -18.320 1.00 33.78 179 PRO A O 1
ATOM 1393 N N . LEU A 1 180 ? 5.908 16.635 -17.730 1.00 36.00 180 LEU A N 1
ATOM 1394 C CA . LEU A 1 180 ? 7.106 17.423 -17.980 1.00 36.00 180 LEU A CA 1
ATOM 1395 C C . LEU A 1 180 ? 7.192 17.631 -19.500 1.00 36.00 180 LEU A C 1
ATOM 1397 O O . LEU A 1 180 ? 6.901 16.692 -20.250 1.00 36.00 180 LEU A O 1
ATOM 1401 N N . PRO A 1 181 ? 7.525 18.845 -19.970 1.00 31.81 181 PRO A N 1
ATOM 1402 C CA . PRO A 1 181 ? 7.645 19.103 -21.392 1.00 31.81 181 PRO A CA 1
ATOM 1403 C C . PRO A 1 181 ? 8.661 18.128 -21.983 1.00 31.81 181 PRO A C 1
ATOM 1405 O O . PRO A 1 181 ? 9.775 17.991 -21.478 1.00 31.81 181 PRO A O 1
ATOM 1408 N N . HIS A 1 182 ? 8.232 17.438 -23.039 1.00 31.88 182 HIS A N 1
ATOM 1409 C CA . HIS A 1 182 ? 9.059 16.584 -23.877 1.00 31.88 182 HIS A CA 1
ATOM 1410 C C . HIS A 1 182 ? 10.351 17.335 -24.229 1.00 31.88 182 HIS A C 1
ATOM 1412 O O . HIS A 1 182 ? 10.345 18.225 -25.078 1.00 31.88 182 HIS A O 1
ATOM 1418 N N . ILE A 1 183 ? 11.470 16.970 -23.605 1.00 34.50 183 ILE A N 1
ATOM 1419 C CA . ILE A 1 183 ? 12.773 17.266 -24.186 1.00 34.50 183 ILE A CA 1
ATOM 1420 C C . ILE A 1 183 ? 12.945 16.209 -25.267 1.00 34.50 183 ILE A C 1
ATOM 1422 O O . ILE A 1 183 ? 13.239 15.046 -24.991 1.00 34.50 183 ILE A O 1
ATOM 1426 N N . GLN A 1 184 ? 12.655 16.593 -26.508 1.00 29.67 184 GLN A N 1
ATOM 1427 C CA . GLN A 1 184 ? 13.047 15.803 -27.661 1.00 29.67 184 GLN A CA 1
ATOM 1428 C C . GLN A 1 184 ? 14.574 15.739 -27.657 1.00 29.67 184 GLN A C 1
ATOM 1430 O O . GLN A 1 184 ? 15.245 16.705 -28.013 1.00 29.67 184 GLN A O 1
ATOM 1435 N N . HIS A 1 185 ? 15.130 14.604 -27.244 1.00 33.84 185 HIS A N 1
ATOM 1436 C CA . HIS A 1 185 ? 16.489 14.266 -27.625 1.00 33.84 185 HIS A CA 1
ATOM 1437 C C . HIS A 1 185 ? 16.469 13.990 -29.128 1.00 33.84 185 HIS A C 1
ATOM 1439 O O . HIS A 1 185 ? 16.069 12.919 -29.580 1.00 33.84 185 HIS A O 1
ATOM 1445 N N . SER A 1 186 ? 16.859 14.993 -29.910 1.00 33.31 186 SER A N 1
ATOM 1446 C CA . SER A 1 186 ? 17.260 14.806 -31.293 1.00 33.31 186 SER A CA 1
ATOM 1447 C C . SER A 1 186 ? 18.513 13.933 -31.306 1.00 33.31 186 SER A C 1
ATOM 1449 O O . SER A 1 186 ? 19.625 14.381 -31.039 1.00 33.31 186 SER A O 1
ATOM 1451 N N . THR A 1 187 ? 18.341 12.653 -31.612 1.00 33.69 187 THR A N 1
ATOM 1452 C CA . THR A 1 187 ? 19.444 11.809 -32.063 1.00 33.69 187 THR A CA 1
ATOM 1453 C C . THR A 1 187 ? 19.819 12.254 -33.475 1.00 33.69 187 THR A C 1
ATOM 1455 O O . THR A 1 187 ? 19.146 11.892 -34.441 1.00 33.69 187 THR A O 1
ATOM 1458 N N . SER A 1 188 ? 20.870 13.060 -33.614 1.00 34.03 188 SER A N 1
ATOM 1459 C CA . SER A 1 188 ? 21.572 13.197 -34.888 1.00 34.03 188 SER A CA 1
ATOM 1460 C C . SER A 1 188 ? 22.447 11.959 -35.103 1.00 34.03 188 SER A C 1
ATOM 1462 O O . SER A 1 188 ? 23.321 11.636 -34.301 1.00 34.03 188 SER A O 1
ATOM 1464 N N . LEU A 1 189 ? 22.160 11.242 -36.189 1.00 34.84 189 LEU A N 1
ATOM 1465 C CA . LEU A 1 189 ? 22.963 10.142 -36.723 1.00 34.84 189 LEU A CA 1
ATOM 1466 C C . LEU A 1 189 ? 24.388 10.618 -37.084 1.00 34.84 189 LEU A C 1
ATOM 1468 O O . LEU A 1 189 ? 24.575 11.799 -37.395 1.00 34.84 189 LEU A O 1
ATOM 1472 N N . PRO A 1 190 ? 25.392 9.722 -37.081 1.00 35.00 190 PRO A N 1
ATOM 1473 C CA . PRO A 1 190 ? 26.773 10.080 -37.380 1.00 35.00 190 PRO A CA 1
ATOM 1474 C C . PRO A 1 190 ? 26.966 10.339 -38.879 1.00 35.00 190 PRO A C 1
ATOM 1476 O O . PRO A 1 190 ? 26.501 9.577 -39.726 1.00 35.00 190 PRO A O 1
ATOM 1479 N N . VAL A 1 191 ? 27.689 11.412 -39.205 1.00 34.81 191 VAL A N 1
ATOM 1480 C CA . VAL A 1 191 ? 28.152 11.695 -40.569 1.00 34.81 191 VAL A CA 1
ATOM 1481 C C . VAL A 1 191 ? 29.316 10.760 -40.895 1.00 34.81 191 VAL A C 1
ATOM 1483 O O . VAL A 1 191 ? 30.266 10.631 -40.124 1.00 34.81 191 VAL A O 1
ATOM 1486 N N . ALA A 1 192 ? 29.202 10.093 -42.040 1.00 34.84 192 ALA A N 1
ATOM 1487 C CA . ALA A 1 192 ? 30.168 9.151 -42.577 1.00 34.84 192 ALA A CA 1
ATOM 1488 C C . ALA A 1 192 ? 31.522 9.806 -42.908 1.00 34.84 192 ALA A C 1
ATOM 1490 O O . ALA A 1 192 ? 31.592 10.913 -43.442 1.00 34.84 192 ALA A O 1
ATOM 1491 N N . ASN A 1 193 ? 32.592 9.061 -42.624 1.00 32.50 193 ASN A N 1
ATOM 1492 C CA . ASN A 1 193 ? 33.963 9.340 -43.037 1.00 32.50 193 ASN A CA 1
ATOM 1493 C C . ASN A 1 193 ? 34.081 9.379 -44.568 1.00 32.50 193 ASN A C 1
ATOM 1495 O O . ASN A 1 193 ? 33.807 8.379 -45.229 1.00 32.50 193 ASN A O 1
ATOM 1499 N N . ASN A 1 194 ? 34.595 10.483 -45.111 1.00 33.16 194 ASN A N 1
ATOM 1500 C CA . ASN A 1 194 ? 35.155 10.521 -46.460 1.00 33.16 194 ASN A CA 1
ATOM 1501 C C . ASN A 1 194 ? 36.676 10.365 -46.367 1.00 33.16 194 ASN A C 1
ATOM 1503 O O . ASN A 1 194 ? 37.389 11.306 -46.020 1.00 33.16 194 ASN A O 1
ATOM 1507 N N . VAL A 1 195 ? 37.168 9.168 -46.686 1.00 34.59 195 VAL A N 1
ATOM 1508 C CA . VAL A 1 195 ? 38.579 8.932 -47.008 1.00 34.59 195 VAL A CA 1
ATOM 1509 C C . VAL A 1 195 ? 38.756 9.243 -48.490 1.00 34.59 195 VAL A C 1
ATOM 1511 O O . VAL A 1 195 ? 38.207 8.551 -49.344 1.00 34.59 195 VAL A O 1
ATOM 1514 N N . ASN A 1 196 ? 39.507 10.302 -48.789 1.00 33.19 196 ASN A N 1
ATOM 1515 C CA . ASN A 1 196 ? 39.920 10.641 -50.146 1.00 33.19 196 ASN A CA 1
ATOM 1516 C C . ASN A 1 196 ? 41.176 9.837 -50.502 1.00 33.19 196 ASN A C 1
ATOM 1518 O O . ASN A 1 196 ? 42.199 9.937 -49.826 1.00 33.19 196 ASN A O 1
ATOM 1522 N N . VAL A 1 197 ? 41.086 9.051 -51.572 1.00 33.66 197 VAL A N 1
ATOM 1523 C CA . VAL A 1 197 ? 42.208 8.337 -52.185 1.00 33.66 197 VAL A CA 1
ATOM 1524 C C . VAL A 1 197 ? 42.780 9.227 -53.287 1.00 33.66 197 VAL A C 1
ATOM 1526 O O . VAL A 1 197 ? 42.064 9.582 -54.221 1.00 33.66 197 VAL A O 1
ATOM 1529 N N . GLN A 1 198 ? 44.073 9.548 -53.223 1.00 36.16 198 GLN A N 1
ATOM 1530 C CA . GLN A 1 198 ? 44.844 9.920 -54.409 1.00 36.16 198 GLN A CA 1
ATOM 1531 C C . GLN A 1 198 ? 46.056 8.997 -54.543 1.00 36.16 198 GLN A C 1
ATOM 1533 O O . GLN A 1 198 ? 46.816 8.782 -53.603 1.00 36.16 198 GLN A O 1
ATOM 1538 N N . TYR A 1 199 ? 46.151 8.415 -55.736 1.00 32.66 199 TYR A N 1
ATOM 1539 C CA . TYR A 1 199 ? 47.177 7.504 -56.231 1.00 32.66 199 TYR A CA 1
ATOM 1540 C C . TYR A 1 199 ? 48.443 8.244 -56.679 1.00 32.66 199 TYR A C 1
ATOM 1542 O O . TYR A 1 199 ? 48.328 9.351 -57.196 1.00 32.66 199 TYR A O 1
ATOM 1550 N N . GLN A 1 200 ? 49.587 7.546 -56.594 1.00 33.56 200 GLN A N 1
ATOM 1551 C CA . GLN A 1 200 ? 50.729 7.436 -57.540 1.00 33.56 200 GLN A CA 1
ATOM 1552 C C . GLN A 1 200 ? 51.988 7.065 -56.720 1.00 33.56 200 GLN A C 1
ATOM 1554 O O . GLN A 1 200 ? 52.148 7.580 -55.624 1.00 33.56 200 GLN A O 1
ATOM 1559 N N . GLN A 1 201 ? 52.952 6.226 -57.106 1.00 35.28 201 GLN A N 1
ATOM 1560 C CA . GLN A 1 201 ? 53.203 5.265 -58.187 1.00 35.28 201 GLN A CA 1
ATOM 1561 C C . GLN A 1 201 ? 54.417 4.421 -57.708 1.00 35.28 201 GLN A C 1
ATOM 1563 O O . GLN A 1 201 ? 55.294 4.946 -57.028 1.00 35.28 201 GLN A O 1
ATOM 1568 N N . GLN A 1 202 ? 54.431 3.127 -58.030 1.00 33.75 202 GLN A N 1
ATOM 1569 C CA . GLN A 1 202 ? 55.534 2.156 -57.853 1.00 33.75 202 GLN A CA 1
ATOM 1570 C C . GLN A 1 202 ? 56.522 2.243 -59.046 1.00 33.75 202 GLN A C 1
ATOM 1572 O O . GLN A 1 202 ? 56.181 2.944 -60.006 1.00 33.75 202 GLN A O 1
ATOM 1577 N N . PRO A 1 203 ? 57.686 1.552 -59.077 1.00 54.97 203 PRO A N 1
ATOM 1578 C CA . PRO A 1 203 ? 58.065 0.312 -58.376 1.00 54.97 203 PRO A CA 1
ATOM 1579 C C . PRO A 1 203 ? 59.095 0.441 -57.250 1.00 54.97 203 PRO A C 1
ATOM 1581 O O . PRO A 1 203 ? 59.932 1.368 -57.286 1.00 54.97 203 PRO A O 1
#

Radius of gyration: 25.57 Å; Cα contacts (8 Å, |Δi|>4): 326; chains: 1; bounding box: 89×39×82 Å

Mean predicted aligned error: 10.22 Å

pLDDT: mean 83.91, std 21.39, range [29.67, 98.31]

Organism: Populus alba (NCBI:txid43335)

Nearest PDB structures (foldseek):
  1v5n-assembly1_A  TM=7.599E-01  e=2.924E-03  Arabidopsis thaliana
  2yuu-assembly1_A  TM=4.581E-01  e=3.717E-01  Homo sapiens
  8bpc-assembly1_C  TM=4.919E-01  e=4.433E+00  Homo sapiens
  8c60-assembly1_C  TM=2.460E-01  e=1.437E+00  Homo sapiens

Sequence (203 aa):
MGKLNHDPYINHFSHPHPLELSNAQSLYMNSCSACNLQPSGWMYSCKPCNFTLHISCTQMPTLITHPCHPIHPLTLFSTPVYPGGSFNCDGCGLQGSGFNYHCTTCDFDVHMMCATNPLSLAHRSHPHQLNLAFYPPYQTKGFSCDICHKIGSNHWLYRCGACEFDAHMKCAMSVNNTPLPHIQHSTSLPVANNVNVQYQQQP

Secondary structure (DSSP, 8-state):
-PPP-S-SEEEETTEEEEEEEEEGGGS-PPPPTTT-PPP-SEEEEEGGGTEEEETTGGG--SEEEETTEEEEEEEEESS-SSTTS-EE-TTTS-EE-S-EEE-SSSS-EEEHHHHTS-SEEEETTEEEEEEEESS-S-SSS-EE-TTT-PEE-SS-EEEETTTTEEEEHHHHH-S---PPP------PPPPPP----------